Protein AF-A0A7S1B2Y9-F1 (afdb_monomer)

Nearest PDB structures (foldseek):
  5vja-assembly1_B  TM=9.641E-01  e=1.634E-13  Homo sapiens
  5vja-assembly1_A  TM=9.638E-01  e=2.720E-13  Homo sapiens
  2yaa-assembly1_A  TM=9.612E-01  e=2.571E-13  Mus musculus
  4b4l-assembly1_A  TM=8.490E-01  e=3.821E-13  Homo sapiens
  4uv0-assembly1_A  TM=8.479E-01  e=3.821E-13  Homo sapiens

Secondary structure (DSSP, 8-state):
-HHHHHHHHTTEE-S---GGGEEE-TTS-EEE--GGG-EE--TT--B----S-GGG--HHHHTT--B-THHHHHHHHHHHHHHHHSS-TT--S-HHHHHHHHHHT-----HHHHTTS-HHHHHHHHHHS-SSTTTSPPHHHHHTSHHHHGGGTS-----TT--HHHHHHHHHHHHHHHHTT--GGGS--

Foldseek 3Di:
DVVLLVCVVQQKAQQADDPVQWDQDPVRDTDGHDSVVIDGDDPPDWDQDQDYDLLLFALCSLVSHTHGNLSVLLSVLQRLCCLQQVDGQQDDPDSVSSSVCRLVLDGDRPCVRPVPPDPQNVVLSCLSSDNPSVSRDDPVVSCVGPVNVVPVVDDPPDPPPDDSVVVVCVSVVCVVQVVVVHDPVVVPD

Sequence (189 aa):
IQAIDYCHQRGIVHRDLKPENILIDKFGSAKIADFGLAKRIERSDSLNTYCGTLLYMAPEMICGYAYNKSIDVWSAGLIIFIMLGGYHPFQSESDTISKKMIRKGSLYFHPPYWKNKSTEAIDLIQNMVCVCPLQRMTANEALKSSWLHIDQKNNFQQSSSWNPLRCFTEKMASQILNKNGYNLKSIEQ

pLDDT: mean 84.2, std 20.87, range [34.12, 98.69]

Mean predicted aligned error: 8.99 Å

Organism: NCBI:txid216773

InterPro domains:
  IPR000719 Protein kinase domain [PF00069] (2-148)
  IPR000719 Protein kinase domain [PS50011] (1-148)
  IPR000719 Protein kinase domain [SM00220] (1-148)
  IPR008271 Serine/threonine-protein kinase, active site [PS00108] (12-24)
  IPR011009 Protein kinase-like domain superfamily [SSF56112] (2-161)

Radius of gyration: 16.95 Å; Cα contacts (8 Å, |Δi|>4): 239; chains: 1; bounding box: 47×38×35 Å

Structure (mmCIF, N/CA/C/O backbone):
data_AF-A0A7S1B2Y9-F1
#
_entry.id   AF-A0A7S1B2Y9-F1
#
loop_
_atom_site.group_PDB
_atom_site.id
_atom_site.type_symbol
_atom_site.label_atom_id
_atom_site.label_alt_id
_atom_site.label_comp_id
_atom_site.label_asym_id
_atom_site.label_entity_id
_atom_site.label_seq_id
_atom_site.pdbx_PDB_ins_code
_atom_site.Cartn_x
_atom_site.Cartn_y
_atom_site.Cartn_z
_atom_site.occupancy
_atom_site.B_iso_or_equiv
_atom_site.auth_seq_id
_atom_site.auth_comp_id
_atom_site.auth_asym_id
_atom_site.auth_atom_id
_atom_site.pdbx_PDB_model_num
ATOM 1 N N . ILE A 1 1 ? -6.014 -7.645 2.419 1.00 94.75 1 ILE A N 1
ATOM 2 C CA . ILE A 1 1 ? -4.766 -8.408 2.692 1.00 94.75 1 ILE A CA 1
ATOM 3 C C . ILE A 1 1 ? -4.877 -9.883 2.302 1.00 94.75 1 ILE A C 1
ATOM 5 O O . ILE A 1 1 ? -4.017 -10.339 1.565 1.00 94.75 1 ILE A O 1
ATOM 9 N N . GLN A 1 2 ? -5.930 -10.615 2.695 1.00 95.19 2 GLN A N 1
ATOM 10 C CA . GLN A 1 2 ? -6.100 -12.041 2.335 1.00 95.19 2 GLN A CA 1
ATOM 11 C C . GLN A 1 2 ? -5.967 -12.315 0.826 1.00 95.19 2 GLN A C 1
ATOM 13 O O . GLN A 1 2 ? -5.238 -13.214 0.421 1.00 95.19 2 GLN A O 1
ATOM 18 N N . ALA A 1 3 ? -6.601 -11.493 -0.017 1.00 96.50 3 ALA A N 1
ATOM 19 C CA . ALA A 1 3 ? -6.482 -11.607 -1.473 1.00 96.50 3 ALA A CA 1
ATOM 20 C C . ALA A 1 3 ? -5.047 -11.374 -1.995 1.00 96.50 3 ALA A C 1
ATOM 22 O O . ALA A 1 3 ? -4.639 -12.015 -2.961 1.00 96.50 3 ALA A O 1
ATOM 23 N N . ILE A 1 4 ? -4.268 -10.503 -1.341 1.00 97.88 4 ILE A N 1
ATOM 24 C CA . ILE A 1 4 ? -2.859 -10.252 -1.684 1.00 97.88 4 ILE A CA 1
ATOM 25 C C . ILE A 1 4 ? -2.027 -11.492 -1.354 1.00 97.88 4 ILE A C 1
ATOM 27 O O . ILE A 1 4 ? -1.321 -11.992 -2.224 1.00 97.88 4 ILE A O 1
ATOM 31 N N . ASP A 1 5 ? -2.171 -12.039 -0.142 1.00 97.75 5 ASP A N 1
ATOM 32 C CA . ASP A 1 5 ? -1.485 -13.272 0.271 1.00 97.75 5 ASP A CA 1
ATOM 33 C C . ASP A 1 5 ? -1.808 -14.436 -0.684 1.00 97.75 5 ASP A C 1
ATOM 35 O O . ASP A 1 5 ? -0.913 -15.117 -1.183 1.00 97.75 5 ASP A O 1
ATOM 39 N N . TYR A 1 6 ? -3.083 -14.589 -1.055 1.00 97.44 6 TYR A N 1
ATOM 40 C CA . TYR A 1 6 ? -3.526 -15.590 -2.027 1.00 97.44 6 TYR A CA 1
ATOM 41 C C . TYR A 1 6 ? -2.833 -15.457 -3.397 1.00 97.44 6 TYR A C 1
ATOM 43 O O . TYR A 1 6 ? -2.417 -16.468 -3.980 1.00 97.44 6 TYR A O 1
ATOM 51 N N . CYS A 1 7 ? -2.698 -14.228 -3.911 1.00 97.25 7 CYS A N 1
ATOM 52 C CA . CYS A 1 7 ? -1.977 -13.941 -5.155 1.00 97.25 7 CYS A CA 1
ATOM 53 C C . CYS A 1 7 ? -0.482 -14.242 -5.003 1.00 97.25 7 CYS A C 1
ATOM 55 O O . CYS A 1 7 ? 0.114 -14.930 -5.839 1.00 97.25 7 CYS A O 1
ATOM 57 N N . HIS A 1 8 ? 0.116 -13.793 -3.900 1.00 96.69 8 HIS A N 1
ATOM 58 C CA . HIS A 1 8 ? 1.542 -13.937 -3.631 1.00 96.69 8 HIS A CA 1
ATOM 59 C C . HIS A 1 8 ? 1.959 -15.402 -3.522 1.00 96.69 8 HIS A C 1
ATOM 61 O O . HIS A 1 8 ? 2.983 -15.785 -4.096 1.00 96.69 8 HIS A O 1
ATOM 67 N N . GLN A 1 9 ? 1.146 -16.251 -2.892 1.00 95.94 9 GLN A N 1
ATOM 68 C CA . GLN A 1 9 ? 1.369 -17.701 -2.827 1.00 95.94 9 GLN A CA 1
ATOM 69 C C . GLN A 1 9 ? 1.386 -18.371 -4.213 1.00 95.94 9 GLN A C 1
ATOM 71 O O . GLN A 1 9 ? 2.051 -19.387 -4.399 1.00 95.94 9 GLN A O 1
ATOM 76 N N . ARG A 1 10 ? 0.726 -17.775 -5.216 1.00 95.62 10 ARG A N 1
ATOM 77 C CA . ARG A 1 10 ? 0.699 -18.243 -6.619 1.00 95.62 10 ARG A CA 1
ATOM 78 C C . ARG A 1 10 ? 1.755 -17.592 -7.512 1.00 95.62 10 ARG A C 1
ATOM 80 O O . ARG A 1 10 ? 1.800 -17.853 -8.715 1.00 95.62 10 ARG A O 1
ATOM 87 N N . GLY A 1 11 ? 2.610 -16.757 -6.925 1.00 95.31 11 GLY A N 1
ATOM 88 C CA . GLY A 1 11 ? 3.629 -16.015 -7.658 1.00 95.31 11 GLY A CA 1
ATOM 89 C C . GLY A 1 11 ? 3.089 -14.795 -8.394 1.00 95.31 11 GLY A C 1
ATOM 90 O O . GLY A 1 11 ? 3.814 -14.241 -9.202 1.00 95.31 11 GLY A O 1
ATOM 91 N N . ILE A 1 12 ? 1.851 -14.367 -8.149 1.00 96.88 12 ILE A N 1
ATOM 92 C CA . ILE A 1 12 ? 1.252 -13.217 -8.831 1.00 96.88 12 ILE A CA 1
ATOM 93 C C . ILE A 1 12 ? 1.567 -11.950 -8.035 1.00 96.88 12 ILE A C 1
ATOM 95 O O . ILE A 1 12 ? 1.262 -11.885 -6.845 1.00 96.88 12 ILE A O 1
ATOM 99 N N . VAL A 1 13 ? 2.153 -10.955 -8.700 1.00 97.38 13 VAL A N 1
ATOM 100 C CA . VAL A 1 13 ? 2.357 -9.592 -8.187 1.00 97.38 13 VAL A CA 1
ATOM 101 C C . VAL A 1 13 ? 1.403 -8.663 -8.919 1.00 97.38 13 VAL A C 1
ATOM 103 O O . VAL A 1 13 ? 1.385 -8.674 -10.149 1.00 97.38 13 VAL A O 1
ATOM 106 N N . HIS A 1 14 ? 0.618 -7.877 -8.186 1.00 98.06 14 HIS A N 1
ATOM 107 C CA . HIS A 1 14 ? -0.414 -7.012 -8.756 1.00 98.06 14 HIS A CA 1
ATOM 108 C C . HIS A 1 14 ? 0.175 -5.756 -9.413 1.00 98.06 14 HIS A C 1
ATOM 110 O O . HIS A 1 14 ? -0.204 -5.409 -10.528 1.00 98.06 14 HIS A O 1
ATOM 116 N N . ARG A 1 15 ? 1.142 -5.103 -8.753 1.00 97.38 15 ARG A N 1
ATOM 117 C CA . ARG A 1 15 ? 1.910 -3.932 -9.236 1.00 97.38 15 ARG A CA 1
ATOM 118 C C . ARG A 1 15 ? 1.153 -2.611 -9.397 1.00 97.38 15 ARG A C 1
ATOM 120 O O . ARG A 1 15 ? 1.800 -1.584 -9.562 1.00 97.38 15 ARG A O 1
ATOM 127 N N . ASP A 1 16 ? -0.174 -2.607 -9.310 1.00 97.38 16 ASP A N 1
ATOM 128 C CA .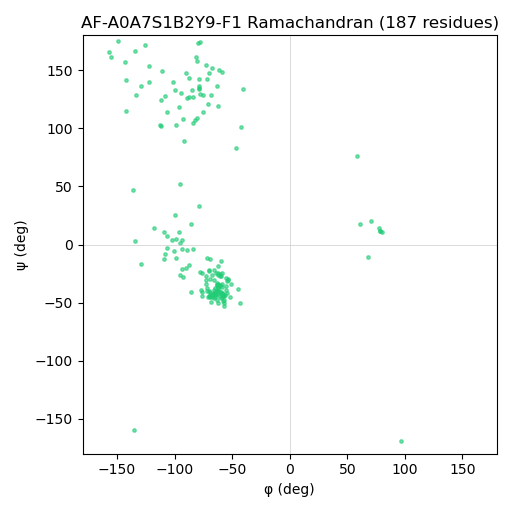 ASP A 1 16 ? -0.975 -1.369 -9.303 1.00 97.38 16 ASP A CA 1
ATOM 129 C C . ASP A 1 16 ? -2.082 -1.389 -8.240 1.00 97.38 16 ASP A C 1
ATOM 131 O O . ASP A 1 16 ? -3.252 -1.130 -8.516 1.00 97.38 16 ASP A O 1
ATOM 135 N N . LEU A 1 17 ? -1.741 -1.791 -7.010 1.00 98.06 17 LEU A N 1
ATOM 136 C CA . LEU A 1 17 ? -2.692 -1.695 -5.903 1.00 98.06 17 LEU A CA 1
ATOM 137 C C . LEU A 1 17 ? -2.889 -0.230 -5.515 1.00 98.06 17 LEU A C 1
ATOM 139 O O . LEU A 1 17 ? -1.953 0.458 -5.116 1.00 98.06 17 LEU A O 1
ATOM 143 N N . LYS A 1 18 ? -4.139 0.210 -5.602 1.00 95.50 18 LYS A N 1
ATOM 144 C CA . LYS A 1 18 ? -4.615 1.548 -5.253 1.00 95.50 18 LYS A CA 1
ATOM 145 C C . LYS A 1 18 ? -6.102 1.470 -4.899 1.00 95.50 18 LYS A C 1
ATOM 147 O O . LYS A 1 18 ? -6.737 0.479 -5.269 1.00 95.50 18 LYS A O 1
ATOM 152 N N . PRO A 1 19 ? -6.672 2.458 -4.192 1.00 93.81 19 PRO A N 1
ATOM 153 C CA . PRO A 1 19 ? -8.069 2.420 -3.772 1.00 93.81 19 PRO A CA 1
ATOM 154 C C . PRO A 1 19 ? -9.053 2.209 -4.932 1.00 93.81 19 PRO A C 1
ATOM 156 O O . PRO A 1 19 ? -10.016 1.466 -4.777 1.00 93.81 19 PRO A O 1
ATOM 159 N N . GLU A 1 20 ? -8.770 2.767 -6.111 1.00 92.75 20 GLU A N 1
ATOM 160 C CA . GLU A 1 20 ? -9.583 2.608 -7.323 1.00 92.75 20 GLU A CA 1
ATOM 161 C C . GLU A 1 20 ? -9.672 1.145 -7.801 1.00 92.75 20 GLU A C 1
ATOM 163 O O . GLU A 1 20 ? -10.664 0.755 -8.411 1.00 92.75 20 GLU A O 1
ATOM 168 N N . ASN A 1 21 ? -8.670 0.324 -7.468 1.00 96.25 21 ASN A N 1
ATOM 169 C CA . ASN A 1 21 ? -8.593 -1.097 -7.818 1.00 96.25 21 ASN A CA 1
ATOM 170 C C . ASN A 1 21 ? -9.092 -2.014 -6.681 1.00 96.25 21 ASN A C 1
ATOM 172 O O . ASN A 1 21 ? -8.911 -3.233 -6.737 1.00 96.25 21 ASN A O 1
ATOM 176 N N . ILE A 1 22 ? -9.725 -1.453 -5.642 1.00 94.06 22 ILE A N 1
ATOM 177 C CA . ILE A 1 22 ? -10.37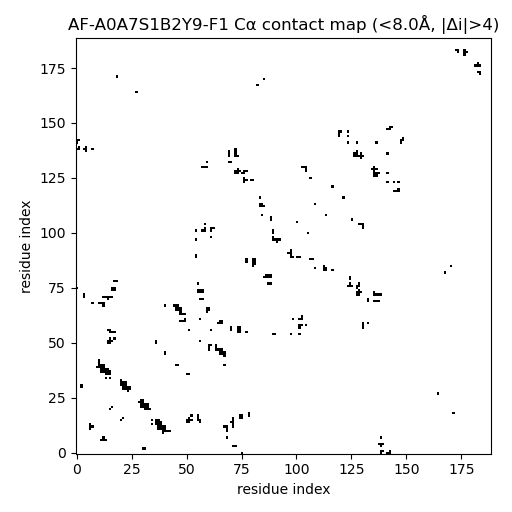1 -2.201 -4.557 1.00 94.06 22 ILE A CA 1
ATOM 178 C C . ILE A 1 22 ? -11.884 -1.992 -4.640 1.00 94.06 22 ILE A C 1
ATOM 180 O O . ILE A 1 22 ? -12.421 -0.969 -4.221 1.00 94.06 22 ILE A O 1
ATOM 184 N N . LEU A 1 23 ? -12.584 -2.995 -5.162 1.00 92.25 23 LEU A N 1
ATOM 185 C CA . LEU A 1 23 ? -14.037 -2.978 -5.295 1.00 92.25 23 LEU A CA 1
ATOM 186 C C . LEU A 1 23 ? -14.695 -3.505 -4.024 1.00 92.25 23 LEU A C 1
ATOM 188 O O . LEU A 1 23 ? -14.207 -4.460 -3.421 1.00 92.25 23 LEU A O 1
ATOM 192 N N . ILE A 1 24 ? -15.830 -2.924 -3.650 1.00 89.44 24 ILE A N 1
ATOM 193 C CA . ILE A 1 24 ? -16.647 -3.385 -2.527 1.00 89.44 24 ILE A CA 1
ATOM 194 C C . ILE A 1 24 ? -17.954 -3.936 -3.090 1.00 89.44 24 ILE A C 1
ATOM 196 O O . ILE A 1 24 ? -18.649 -3.245 -3.833 1.00 89.44 24 ILE A O 1
ATOM 200 N N . ASP A 1 25 ? -18.280 -5.186 -2.769 1.00 86.12 25 ASP A N 1
ATOM 201 C CA . ASP A 1 25 ? -19.569 -5.754 -3.162 1.00 86.12 25 ASP A CA 1
ATOM 202 C C . ASP A 1 25 ? -20.710 -5.314 -2.230 1.00 86.12 25 ASP A C 1
ATOM 204 O O . ASP A 1 25 ? -20.506 -4.679 -1.195 1.00 86.12 25 ASP A O 1
ATOM 208 N N . LYS A 1 26 ? -21.946 -5.680 -2.590 1.00 88.50 26 LYS A N 1
ATOM 209 C CA . LYS A 1 26 ? -23.151 -5.335 -1.817 1.00 88.50 26 LYS A CA 1
ATOM 210 C C . LYS A 1 26 ? -23.159 -5.871 -0.378 1.00 88.50 26 LYS A C 1
ATOM 212 O O . LYS A 1 26 ? -23.997 -5.453 0.413 1.00 88.50 26 LYS A O 1
ATOM 217 N N . PHE A 1 27 ? -22.266 -6.802 -0.049 1.00 86.19 27 PHE A N 1
ATOM 218 C CA . PHE A 1 27 ? -22.121 -7.377 1.285 1.00 86.19 27 PHE A CA 1
ATOM 219 C C . PHE A 1 27 ? -20.979 -6.727 2.077 1.00 86.19 27 PHE A C 1
ATOM 221 O O . PHE A 1 27 ? -20.677 -7.166 3.183 1.00 86.19 27 PHE A O 1
ATOM 228 N N . GLY A 1 28 ? -20.331 -5.695 1.528 1.00 83.38 28 GLY A N 1
ATOM 229 C CA . GLY A 1 28 ? -19.188 -5.038 2.154 1.00 83.38 28 GLY A CA 1
ATOM 230 C C . GLY A 1 28 ? -17.875 -5.805 1.995 1.00 83.38 28 GLY A C 1
ATOM 231 O O . GLY A 1 28 ? -16.896 -5.463 2.654 1.00 83.38 28 GLY A O 1
ATOM 232 N N . SER A 1 29 ? -17.815 -6.830 1.137 1.00 85.94 29 SER A N 1
ATOM 233 C CA . SER A 1 29 ? -16.576 -7.581 0.926 1.00 85.94 29 SER A CA 1
ATOM 234 C C . SER A 1 29 ? -15.684 -6.882 -0.092 1.00 85.94 29 SER A C 1
ATOM 236 O O . SER A 1 29 ? -16.101 -6.606 -1.219 1.00 85.94 29 SER A O 1
ATOM 238 N N . ALA A 1 30 ? -14.430 -6.640 0.294 1.00 90.00 30 ALA A N 1
ATOM 239 C CA . ALA A 1 30 ? -13.425 -6.055 -0.583 1.00 90.00 30 ALA A CA 1
ATOM 240 C C . ALA A 1 30 ? -12.838 -7.092 -1.556 1.00 90.00 30 ALA A C 1
ATOM 242 O O . ALA A 1 30 ? -12.456 -8.197 -1.160 1.00 90.00 30 ALA A O 1
ATOM 243 N N . LYS A 1 31 ? -12.712 -6.714 -2.828 1.00 92.81 31 LYS A N 1
ATOM 244 C CA . LYS A 1 31 ? -12.139 -7.516 -3.914 1.00 92.81 31 LYS A CA 1
ATOM 245 C C . LYS A 1 31 ? -11.085 -6.695 -4.649 1.00 92.81 31 LYS A C 1
ATOM 247 O O . LYS A 1 31 ? -11.301 -5.523 -4.938 1.00 92.81 31 LYS A O 1
ATOM 252 N N . ILE A 1 32 ? -9.954 -7.320 -4.956 1.00 95.88 32 ILE A N 1
ATOM 253 C CA . ILE A 1 32 ? -8.926 -6.712 -5.809 1.00 95.88 32 ILE A CA 1
ATOM 254 C C . ILE A 1 32 ? -9.382 -6.842 -7.263 1.00 95.88 32 ILE A C 1
ATOM 256 O O . ILE A 1 32 ? -9.822 -7.918 -7.672 1.00 95.88 32 ILE A O 1
ATOM 260 N N . ALA A 1 33 ? -9.274 -5.758 -8.020 1.00 95.00 33 ALA A N 1
ATOM 261 C CA . ALA A 1 33 ? -9.588 -5.682 -9.439 1.00 95.00 33 ALA A CA 1
ATOM 262 C C . ALA A 1 33 ? -8.393 -5.142 -10.236 1.00 95.00 33 ALA A C 1
ATOM 264 O O . ALA A 1 33 ? -7.419 -4.686 -9.655 1.00 95.00 33 ALA A O 1
ATOM 265 N N . ASP A 1 34 ? -8.511 -5.186 -11.565 1.00 94.62 34 ASP A N 1
ATOM 266 C CA . ASP A 1 34 ? -7.525 -4.681 -12.530 1.00 94.62 34 ASP A CA 1
ATOM 267 C C . ASP A 1 34 ? -6.122 -5.309 -12.432 1.00 94.62 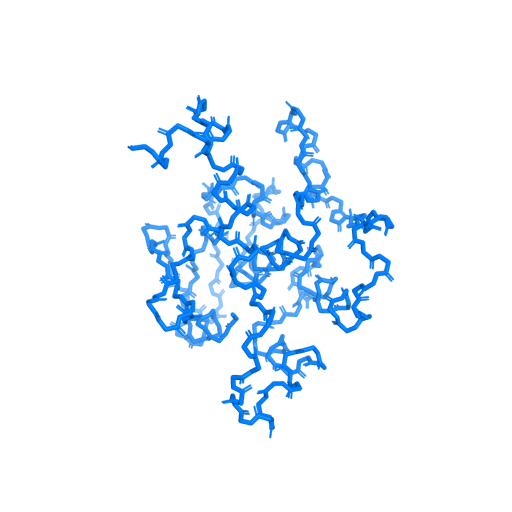34 ASP A C 1
ATOM 269 O O . ASP A 1 34 ? -5.134 -4.715 -12.004 1.00 94.62 34 ASP A O 1
ATOM 273 N N . PHE A 1 35 ? -6.025 -6.536 -12.942 1.00 96.69 35 PHE A N 1
ATOM 274 C CA . PHE A 1 35 ? -4.765 -7.261 -13.094 1.00 96.69 35 PHE A CA 1
ATOM 275 C C . PHE A 1 35 ? -4.038 -6.916 -14.408 1.00 96.69 35 PHE A C 1
ATOM 277 O O . PHE A 1 35 ? -3.154 -7.668 -14.820 1.00 96.69 35 PHE A O 1
ATOM 284 N N . GLY A 1 36 ? -4.372 -5.805 -15.083 1.00 96.00 36 GLY A N 1
ATOM 285 C CA . GLY A 1 36 ? -3.767 -5.432 -16.370 1.00 96.00 36 GLY A CA 1
ATOM 286 C C . GLY A 1 36 ? -2.251 -5.224 -16.295 1.00 96.00 36 GLY A C 1
ATOM 287 O O . GLY A 1 36 ? -1.530 -5.466 -17.262 1.00 96.00 36 GLY A O 1
ATOM 288 N N . LEU A 1 37 ? -1.752 -4.846 -15.114 1.00 93.94 37 LEU A N 1
ATOM 289 C CA . LEU A 1 37 ? -0.325 -4.736 -14.820 1.00 93.94 37 LEU A CA 1
ATOM 290 C C . LEU A 1 37 ? 0.215 -5.914 -14.008 1.00 93.94 37 LEU A C 1
ATOM 292 O O . LEU A 1 37 ? 1.397 -5.910 -13.679 1.00 93.94 37 LEU A O 1
ATOM 296 N N . ALA A 1 38 ? -0.569 -6.943 -13.700 1.00 96.00 38 ALA A N 1
ATOM 297 C CA . ALA A 1 38 ? -0.077 -8.052 -12.898 1.00 96.00 38 ALA A CA 1
ATOM 298 C C . ALA A 1 38 ? 0.982 -8.877 -13.646 1.00 96.00 38 ALA A C 1
ATOM 300 O O . ALA A 1 38 ? 0.998 -8.963 -14.875 1.00 96.00 38 ALA A O 1
ATOM 301 N N . LYS A 1 39 ? 1.896 -9.502 -12.902 1.00 95.12 39 LYS A N 1
ATOM 302 C CA . LYS A 1 39 ? 2.892 -10.417 -13.470 1.00 95.12 39 LYS A CA 1
ATOM 303 C C . LYS A 1 39 ? 3.134 -11.601 -12.551 1.00 95.12 39 LYS A C 1
ATOM 305 O O . LYS A 1 39 ? 3.174 -11.455 -11.331 1.00 95.12 39 LYS A O 1
ATOM 310 N N . ARG A 1 40 ? 3.306 -12.777 -13.154 1.00 94.31 40 ARG A N 1
ATOM 311 C CA . ARG A 1 40 ? 3.736 -13.979 -12.445 1.00 94.31 40 ARG A CA 1
ATOM 312 C C . ARG A 1 40 ? 5.262 -14.000 -12.355 1.00 94.31 40 ARG A C 1
ATOM 314 O O . ARG A 1 40 ? 5.928 -13.744 -13.354 1.00 94.31 40 ARG A O 1
ATOM 321 N N . ILE A 1 41 ? 5.783 -14.284 -11.169 1.00 90.44 41 ILE A N 1
ATOM 322 C CA . ILE A 1 41 ? 7.209 -14.441 -10.880 1.00 90.44 41 ILE A CA 1
ATOM 323 C C . ILE A 1 41 ? 7.457 -15.827 -10.282 1.00 90.44 41 ILE A C 1
ATOM 325 O O . ILE A 1 41 ? 6.659 -16.303 -9.461 1.00 90.44 41 ILE A O 1
ATOM 329 N N . GLU A 1 42 ? 8.549 -16.476 -10.677 1.00 84.88 42 GLU A N 1
ATOM 330 C CA . GLU A 1 42 ? 9.030 -17.686 -10.011 1.00 84.88 42 GLU A CA 1
ATOM 331 C C . GLU A 1 42 ? 9.760 -17.342 -8.698 1.00 84.88 42 GLU A C 1
ATOM 333 O O . GLU A 1 42 ? 9.913 -16.174 -8.337 1.00 84.88 42 GLU A O 1
ATOM 338 N N . ARG A 1 43 ? 10.155 -18.352 -7.907 1.00 67.50 43 ARG A N 1
ATOM 339 C CA . ARG A 1 43 ? 10.664 -18.143 -6.531 1.00 67.50 43 ARG A CA 1
ATOM 340 C C . ARG A 1 43 ? 11.919 -17.261 -6.455 1.00 67.50 43 ARG A C 1
ATOM 342 O O . ARG A 1 43 ? 12.118 -16.627 -5.424 1.00 67.50 43 ARG A O 1
ATOM 349 N N . SER A 1 44 ? 12.728 -17.220 -7.510 1.00 69.62 44 SER A N 1
ATOM 350 C CA . SER A 1 44 ? 13.967 -16.436 -7.613 1.00 69.62 44 SER A CA 1
ATOM 351 C C . SER A 1 44 ? 13.849 -15.206 -8.512 1.00 69.62 44 SER A C 1
ATOM 353 O O . SER A 1 44 ? 14.812 -14.451 -8.639 1.00 69.62 44 SER A O 1
ATOM 355 N N . ASP A 1 45 ? 12.698 -15.003 -9.151 1.00 76.38 45 ASP A N 1
ATOM 356 C CA . ASP A 1 45 ? 12.557 -13.955 -10.150 1.00 76.38 45 ASP A CA 1
ATOM 357 C C . ASP A 1 45 ? 12.374 -12.591 -9.499 1.00 76.38 45 ASP A C 1
ATOM 359 O O . ASP A 1 45 ? 11.666 -12.415 -8.502 1.00 76.38 45 ASP A O 1
ATOM 363 N N . SER A 1 46 ? 12.983 -11.598 -10.136 1.00 81.12 46 SER A N 1
ATOM 364 C CA . SER A 1 46 ? 12.790 -10.196 -9.810 1.00 81.12 46 SER A CA 1
ATOM 365 C C . SER A 1 46 ? 12.288 -9.436 -11.032 1.00 81.12 46 SER A C 1
ATOM 367 O O . SER A 1 46 ? 12.470 -9.838 -12.182 1.00 81.12 46 SER A O 1
ATOM 369 N N . LEU A 1 47 ? 11.583 -8.345 -10.772 1.00 88.25 47 LEU A N 1
ATOM 370 C CA . LEU A 1 47 ? 10.992 -7.478 -11.779 1.00 88.25 47 LEU A CA 1
ATOM 371 C C . LEU A 1 47 ? 11.724 -6.141 -11.789 1.00 88.25 47 LEU A C 1
ATOM 373 O O . LEU A 1 47 ? 12.196 -5.692 -10.754 1.00 88.25 47 LEU A O 1
ATOM 377 N N . ASN A 1 48 ? 11.793 -5.489 -12.945 1.00 89.31 48 ASN A N 1
ATOM 378 C CA . ASN A 1 48 ? 12.494 -4.210 -13.112 1.00 89.31 48 ASN A CA 1
ATOM 379 C C . ASN A 1 48 ? 11.681 -3.170 -13.905 1.00 89.31 48 ASN A C 1
ATOM 381 O O . ASN A 1 48 ? 12.160 -2.074 -14.176 1.00 89.31 48 ASN A O 1
ATOM 385 N N . THR A 1 49 ? 10.443 -3.494 -14.292 1.00 88.62 49 THR A N 1
ATOM 386 C CA . THR A 1 49 ? 9.599 -2.593 -15.086 1.00 88.62 49 THR A CA 1
ATOM 387 C C . THR A 1 49 ? 9.036 -1.469 -14.220 1.00 88.62 49 THR A C 1
ATOM 389 O O . THR A 1 49 ? 8.405 -1.740 -13.198 1.00 88.62 49 THR A O 1
ATOM 392 N N . TYR A 1 50 ? 9.187 -0.219 -14.653 1.00 91.50 50 TYR A N 1
ATOM 393 C CA . TYR A 1 50 ? 8.534 0.929 -14.025 1.00 91.50 50 TYR A CA 1
ATOM 394 C C . TYR A 1 50 ? 7.076 1.030 -14.500 1.00 91.50 50 TYR A C 1
ATOM 396 O O . TYR A 1 50 ? 6.822 1.327 -15.665 1.00 91.50 50 TYR A O 1
ATOM 404 N N . CYS A 1 51 ? 6.114 0.727 -13.629 1.00 92.56 51 CYS A N 1
ATOM 405 C CA . CYS A 1 51 ? 4.682 0.735 -13.945 1.00 92.56 51 CYS A CA 1
ATOM 406 C C . CYS A 1 51 ? 3.844 0.903 -12.673 1.00 92.56 51 CYS A C 1
ATOM 408 O O . CYS A 1 51 ? 4.366 0.722 -11.574 1.00 92.56 51 CYS A O 1
ATOM 410 N N . GLY A 1 52 ? 2.561 1.228 -12.843 1.00 92.94 52 GLY A N 1
ATOM 411 C CA . GLY A 1 52 ? 1.616 1.483 -11.757 1.00 92.94 52 GLY A CA 1
ATOM 412 C C . GLY A 1 52 ? 1.463 2.971 -11.436 1.00 92.94 52 GLY A C 1
ATOM 413 O O . GLY A 1 52 ? 1.940 3.844 -12.164 1.00 92.94 52 GLY A O 1
ATOM 414 N N . THR A 1 53 ? 0.798 3.263 -10.325 1.00 94.75 53 THR A N 1
ATOM 415 C CA . THR A 1 53 ? 0.474 4.632 -9.906 1.00 94.75 53 THR A CA 1
ATOM 416 C C . THR A 1 53 ? 1.500 5.166 -8.899 1.00 94.75 53 THR A C 1
ATOM 418 O O . THR A 1 53 ? 1.625 4.623 -7.803 1.00 94.75 53 THR A O 1
ATOM 421 N N . LEU A 1 54 ? 2.211 6.253 -9.247 1.00 96.50 54 LEU A N 1
ATOM 422 C CA . LEU A 1 54 ? 3.399 6.773 -8.537 1.00 96.50 54 LEU A CA 1
ATOM 423 C C . LEU A 1 54 ? 3.283 6.780 -7.006 1.00 96.50 54 LEU A C 1
ATOM 425 O O . LEU A 1 54 ? 4.183 6.307 -6.318 1.00 96.50 54 LEU A O 1
ATOM 429 N N . LEU A 1 55 ? 2.189 7.330 -6.477 1.00 97.44 55 LEU A N 1
ATOM 430 C CA . LEU A 1 55 ? 2.001 7.527 -5.040 1.00 97.44 55 LEU A CA 1
ATOM 431 C C . LEU A 1 55 ? 1.904 6.212 -4.247 1.00 97.44 55 LEU A C 1
ATOM 433 O O . LEU A 1 55 ? 2.228 6.201 -3.063 1.00 97.44 55 LEU A O 1
ATOM 437 N N . TYR A 1 56 ? 1.554 5.107 -4.9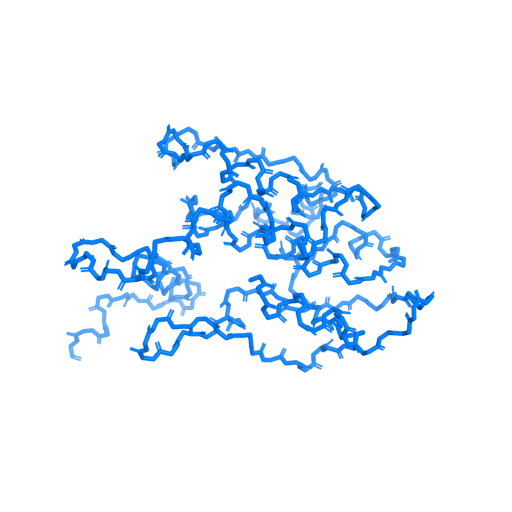09 1.00 98.31 56 TYR A N 1
ATOM 438 C CA . TYR A 1 56 ? 1.435 3.779 -4.307 1.00 98.31 56 TYR A CA 1
ATOM 439 C C . TYR A 1 56 ? 2.652 2.883 -4.567 1.00 98.31 56 TYR A C 1
ATOM 441 O O . TYR A 1 56 ? 2.716 1.778 -4.028 1.00 98.31 56 TYR A O 1
ATOM 449 N N . MET A 1 57 ? 3.615 3.331 -5.378 1.00 98.19 57 MET A N 1
ATOM 450 C CA . MET A 1 57 ? 4.816 2.558 -5.691 1.00 98.19 57 MET A CA 1
ATOM 451 C C . MET A 1 57 ? 5.764 2.477 -4.494 1.00 98.19 57 MET A C 1
ATOM 453 O O . MET A 1 57 ? 5.976 3.455 -3.772 1.00 98.19 57 MET A O 1
ATOM 457 N N . ALA A 1 58 ? 6.392 1.314 -4.332 1.00 98.06 58 ALA A N 1
ATOM 458 C CA . ALA A 1 58 ? 7.416 1.101 -3.320 1.00 98.06 58 ALA A CA 1
ATOM 459 C C . ALA A 1 58 ? 8.742 1.811 -3.679 1.00 98.06 58 ALA A C 1
ATOM 461 O O . ALA A 1 58 ? 9.021 2.029 -4.866 1.00 98.06 58 ALA A O 1
ATOM 462 N N . PRO A 1 59 ? 9.595 2.158 -2.694 1.00 97.88 59 PRO A N 1
ATOM 463 C CA . PRO A 1 59 ? 10.838 2.899 -2.923 1.00 97.88 59 PRO A CA 1
ATOM 464 C C . PRO A 1 59 ? 11.770 2.242 -3.942 1.00 97.88 59 PRO A C 1
ATOM 466 O O . PRO A 1 59 ? 12.349 2.930 -4.781 1.00 97.88 59 PRO A O 1
ATOM 469 N N . GLU A 1 60 ? 11.873 0.915 -3.918 1.00 97.62 60 GLU A N 1
ATOM 470 C CA . GLU A 1 60 ? 12.685 0.134 -4.847 1.00 97.62 60 GLU A CA 1
ATOM 471 C C . GLU A 1 60 ? 12.254 0.319 -6.311 1.00 97.62 60 GLU A C 1
ATOM 473 O O . GLU A 1 60 ? 13.114 0.423 -7.182 1.00 97.62 60 GLU A O 1
ATOM 478 N N . MET A 1 61 ? 10.955 0.490 -6.586 1.00 96.31 61 MET A N 1
ATOM 479 C CA . MET A 1 61 ? 10.459 0.793 -7.934 1.00 96.31 61 MET A CA 1
ATOM 480 C C . MET A 1 61 ? 10.859 2.210 -8.364 1.00 96.31 61 MET A C 1
ATOM 482 O O . MET A 1 61 ? 11.284 2.424 -9.497 1.00 96.31 61 MET A O 1
ATOM 486 N N . ILE A 1 62 ? 10.774 3.181 -7.447 1.00 95.56 62 ILE A N 1
ATOM 487 C CA . ILE A 1 62 ? 11.157 4.586 -7.689 1.00 95.56 62 ILE A CA 1
ATOM 488 C C . ILE A 1 62 ? 12.668 4.754 -7.895 1.00 95.56 62 ILE A C 1
ATOM 490 O O . ILE A 1 62 ? 13.115 5.714 -8.533 1.00 95.56 62 ILE A O 1
ATOM 494 N N . CYS A 1 63 ? 13.462 3.849 -7.333 1.00 94.19 63 CYS A N 1
ATOM 495 C CA . CYS A 1 63 ? 14.909 3.805 -7.506 1.00 94.19 63 CYS A CA 1
ATOM 496 C C . CYS A 1 63 ? 15.351 2.961 -8.711 1.00 94.19 63 CYS A C 1
ATOM 498 O O . CYS A 1 63 ? 16.540 2.938 -9.012 1.00 94.19 63 CYS A O 1
ATOM 500 N N . GLY A 1 64 ? 14.422 2.296 -9.409 1.00 93.06 64 GLY A N 1
ATOM 501 C CA . GLY A 1 64 ? 14.742 1.422 -10.541 1.00 93.06 64 GLY A CA 1
ATOM 502 C C . GLY A 1 64 ? 15.450 0.127 -10.135 1.00 93.06 64 GLY A C 1
ATOM 503 O O . GLY A 1 64 ? 16.115 -0.493 -10.961 1.00 93.06 64 GLY A O 1
ATOM 504 N N . TYR A 1 65 ? 15.336 -0.276 -8.869 1.00 93.56 65 TYR A N 1
ATOM 505 C CA . TYR A 1 65 ? 15.883 -1.536 -8.389 1.00 93.56 65 TYR A CA 1
ATOM 506 C C . TYR A 1 65 ? 14.970 -2.701 -8.743 1.00 93.56 65 TYR A C 1
ATOM 508 O O . TYR A 1 65 ? 13.766 -2.547 -8.955 1.00 93.56 65 TYR A O 1
ATOM 516 N N . ALA A 1 66 ? 15.565 -3.889 -8.771 1.00 92.81 66 ALA A N 1
ATOM 517 C CA . ALA A 1 66 ? 14.816 -5.117 -8.909 1.00 92.81 66 ALA A CA 1
ATOM 518 C C . ALA A 1 66 ? 13.886 -5.306 -7.696 1.00 92.81 66 ALA A C 1
ATOM 520 O O . ALA A 1 66 ? 14.285 -5.080 -6.553 1.00 92.81 66 ALA A O 1
ATOM 521 N N . TYR A 1 67 ? 12.646 -5.713 -7.945 1.00 94.12 67 TYR A N 1
ATOM 522 C CA . TYR A 1 67 ? 11.606 -5.826 -6.925 1.00 94.12 67 TYR A CA 1
ATOM 523 C C . TYR A 1 67 ? 10.839 -7.148 -7.027 1.00 94.12 67 TYR A C 1
ATOM 525 O O . TYR A 1 67 ? 10.941 -7.881 -8.013 1.00 94.12 67 TYR A O 1
ATOM 533 N N . ASN A 1 68 ? 10.072 -7.467 -5.984 1.00 93.62 68 ASN A N 1
ATOM 534 C CA . ASN A 1 68 ? 9.301 -8.705 -5.874 1.00 93.62 68 ASN A CA 1
ATOM 535 C C . ASN A 1 68 ? 7.880 -8.420 -5.349 1.00 93.62 68 ASN A C 1
ATOM 537 O O . ASN A 1 68 ? 7.393 -7.297 -5.432 1.00 93.62 68 ASN A O 1
ATOM 541 N N . LYS A 1 69 ? 7.205 -9.439 -4.811 1.00 96.12 69 LYS A N 1
ATOM 542 C CA . LYS A 1 69 ? 5.825 -9.365 -4.300 1.00 96.12 69 LYS A CA 1
ATOM 543 C C . LYS A 1 69 ? 5.633 -8.327 -3.183 1.00 96.12 69 LYS A C 1
ATOM 545 O O . LYS A 1 69 ? 4.526 -7.831 -2.998 1.00 96.12 69 LYS A O 1
ATOM 550 N N . SER A 1 70 ? 6.692 -7.973 -2.452 1.00 96.88 70 SER A N 1
ATOM 551 C CA . SER A 1 70 ? 6.635 -7.052 -1.309 1.00 96.88 70 SER A CA 1
ATOM 552 C C . SER A 1 70 ? 6.169 -5.640 -1.678 1.00 96.88 70 SER A C 1
ATOM 554 O O . SER A 1 70 ? 5.722 -4.905 -0.795 1.00 96.88 70 SER A O 1
ATOM 556 N N . ILE A 1 71 ? 6.227 -5.246 -2.957 1.00 98.06 71 ILE A N 1
ATOM 557 C CA . ILE A 1 71 ? 5.717 -3.942 -3.411 1.00 98.06 71 ILE A CA 1
ATOM 558 C C . ILE A 1 71 ? 4.208 -3.812 -3.194 1.00 98.06 71 ILE A C 1
ATOM 560 O O . ILE A 1 71 ? 3.737 -2.748 -2.812 1.00 98.06 71 ILE A O 1
ATOM 564 N N . ASP A 1 72 ? 3.458 -4.908 -3.336 1.00 98.56 72 ASP A N 1
ATOM 565 C CA . ASP A 1 72 ? 2.011 -4.901 -3.120 1.00 98.56 72 ASP A CA 1
ATOM 566 C C . ASP A 1 72 ? 1.684 -4.702 -1.631 1.00 98.56 72 ASP A C 1
ATOM 568 O O . ASP A 1 72 ? 0.655 -4.121 -1.288 1.00 98.56 72 ASP A O 1
ATOM 572 N N . VAL A 1 73 ? 2.565 -5.160 -0.730 1.00 98.69 73 VAL A N 1
ATOM 573 C CA . VAL A 1 73 ? 2.397 -4.950 0.716 1.00 98.69 73 VAL A CA 1
ATOM 574 C C . VAL A 1 73 ? 2.620 -3.485 1.076 1.00 98.69 73 VAL A C 1
ATOM 576 O O . VAL A 1 73 ? 1.840 -2.930 1.846 1.00 98.69 73 VAL A O 1
ATOM 579 N N . TRP A 1 74 ? 3.613 -2.834 0.464 1.00 98.69 74 TRP A N 1
ATOM 580 C CA . TRP A 1 74 ? 3.809 -1.391 0.603 1.00 98.69 74 TRP A CA 1
ATOM 581 C C . TRP A 1 74 ? 2.562 -0.619 0.164 1.00 98.69 74 TRP A C 1
ATOM 583 O O . TRP A 1 74 ? 2.013 0.165 0.940 1.00 98.69 74 TRP A O 1
ATOM 593 N N . SER A 1 75 ? 2.062 -0.889 -1.046 1.00 98.62 75 SER A N 1
ATOM 594 C CA . SER A 1 75 ? 0.861 -0.234 -1.573 1.00 98.62 75 SER A CA 1
ATOM 595 C C . SER A 1 75 ? -0.357 -0.468 -0.675 1.00 98.62 75 SER A C 1
ATOM 597 O O . SER A 1 75 ? -1.104 0.463 -0.382 1.00 98.62 75 SER A O 1
ATOM 599 N N . ALA A 1 76 ? -0.540 -1.691 -0.169 1.00 98.50 76 ALA A N 1
ATOM 600 C CA . ALA A 1 76 ? -1.621 -2.007 0.760 1.00 98.50 76 ALA A CA 1
ATOM 601 C C . ALA A 1 76 ? -1.493 -1.269 2.103 1.00 98.50 76 ALA A C 1
ATOM 603 O O . ALA A 1 76 ? -2.504 -0.815 2.637 1.00 98.50 76 ALA A O 1
ATOM 604 N N . GLY A 1 77 ? -0.275 -1.101 2.626 1.00 98.56 77 GLY A N 1
ATOM 605 C CA . GLY A 1 77 ? -0.018 -0.302 3.826 1.00 98.56 77 GLY A CA 1
ATOM 606 C C . GLY A 1 77 ? -0.419 1.163 3.637 1.00 98.56 77 GLY A C 1
ATOM 607 O O . GLY A 1 77 ? -1.051 1.749 4.515 1.00 98.56 77 GLY A O 1
ATOM 608 N N . LEU A 1 78 ? -0.149 1.732 2.455 1.00 98.56 78 LEU A N 1
ATOM 609 C CA . LEU A 1 78 ? -0.603 3.079 2.095 1.00 98.56 78 LEU A CA 1
ATOM 610 C C . LEU A 1 78 ? -2.126 3.178 1.991 1.00 98.56 78 LEU A C 1
ATOM 612 O O . LEU A 1 78 ? -2.703 4.137 2.496 1.00 98.56 78 LEU A O 1
ATOM 616 N N . ILE A 1 79 ? -2.791 2.181 1.402 1.00 98.00 79 ILE A N 1
ATOM 617 C CA . ILE A 1 79 ? -4.260 2.140 1.337 1.00 98.00 79 ILE A CA 1
ATOM 618 C C . ILE A 1 79 ? -4.858 2.129 2.751 1.00 98.00 79 ILE A C 1
ATOM 620 O O . ILE A 1 79 ? -5.753 2.923 3.033 1.00 98.00 79 ILE A O 1
ATOM 624 N N . ILE A 1 80 ? -4.334 1.300 3.663 1.00 97.38 80 ILE A N 1
ATOM 625 C CA . ILE A 1 80 ? -4.792 1.261 5.065 1.00 97.38 80 ILE A CA 1
ATOM 626 C C . ILE A 1 80 ? -4.535 2.607 5.758 1.00 97.38 80 ILE A C 1
ATOM 628 O O . ILE A 1 80 ? -5.413 3.121 6.453 1.00 97.38 80 ILE A O 1
ATOM 632 N N . PHE A 1 81 ? -3.368 3.220 5.537 1.00 98.19 81 PHE A N 1
ATOM 633 C CA . PHE A 1 81 ? -3.067 4.547 6.070 1.00 98.19 81 PHE A CA 1
ATOM 634 C C . PHE A 1 81 ? -4.105 5.583 5.624 1.00 98.19 81 PHE A C 1
ATOM 636 O O . PHE A 1 81 ? -4.641 6.320 6.452 1.00 98.19 81 PHE A O 1
ATOM 643 N N . ILE A 1 82 ? -4.431 5.617 4.332 1.00 96.62 82 ILE A N 1
ATOM 644 C CA . ILE A 1 82 ? -5.410 6.552 3.764 1.00 96.62 82 ILE A CA 1
ATOM 645 C C . ILE A 1 82 ? -6.808 6.271 4.318 1.00 96.62 82 ILE A C 1
ATOM 647 O O . ILE A 1 82 ? -7.519 7.207 4.674 1.00 96.62 82 ILE A O 1
ATOM 651 N N . MET A 1 83 ? -7.192 5.000 4.454 1.00 93.31 83 MET A N 1
ATOM 652 C CA . MET A 1 83 ? -8.475 4.604 5.044 1.00 93.31 83 MET A CA 1
ATOM 653 C C . MET A 1 83 ? -8.649 5.141 6.470 1.00 93.31 83 MET A C 1
ATOM 655 O O . MET A 1 83 ? -9.728 5.617 6.827 1.00 93.31 83 MET A O 1
ATOM 659 N N . LEU A 1 84 ? -7.598 5.082 7.292 1.00 94.19 84 LEU A N 1
ATOM 660 C CA . LEU A 1 84 ? -7.666 5.488 8.697 1.00 94.19 84 LEU A CA 1
ATOM 661 C C . LEU A 1 84 ? -7.434 6.988 8.906 1.00 94.19 84 LEU A C 1
ATOM 663 O O . LEU A 1 84 ? -8.124 7.596 9.729 1.00 94.19 84 LEU A O 1
ATOM 667 N N . GLY A 1 85 ? -6.476 7.568 8.182 1.00 93.50 85 GLY A N 1
ATOM 668 C CA . GLY A 1 85 ? -6.042 8.958 8.327 1.00 93.50 85 GLY A CA 1
ATOM 669 C C . GLY A 1 85 ? -6.765 9.943 7.407 1.00 93.50 85 GLY A C 1
ATOM 670 O O . GLY A 1 85 ? -6.917 11.106 7.764 1.00 93.50 85 GLY A O 1
ATOM 671 N N . GLY A 1 86 ? -7.248 9.496 6.245 1.00 93.31 86 GLY A N 1
ATOM 672 C CA . GLY A 1 86 ? -7.946 10.330 5.260 1.00 93.31 86 GLY A CA 1
ATOM 673 C C . GLY A 1 86 ? -7.040 11.173 4.355 1.00 93.31 86 GLY A C 1
ATOM 674 O O . GLY A 1 86 ? -7.544 12.037 3.643 1.00 93.31 86 GLY A O 1
ATOM 675 N N . TYR A 1 87 ? -5.725 10.948 4.362 1.00 94.69 87 TYR A N 1
ATOM 676 C CA . TYR A 1 87 ? -4.758 11.653 3.515 1.00 94.69 87 TYR A CA 1
ATOM 677 C C . TYR A 1 87 ? -3.651 10.710 3.045 1.00 94.69 87 TYR A C 1
ATOM 679 O O . TYR A 1 87 ? -3.378 9.689 3.677 1.00 94.69 87 TYR A O 1
ATOM 687 N N . HIS A 1 88 ? -2.996 11.064 1.941 1.00 96.94 88 HIS A N 1
ATOM 688 C CA . HIS A 1 88 ? -1.863 10.309 1.422 1.00 96.94 88 HIS A CA 1
ATOM 689 C C . HIS A 1 88 ? -0.551 10.790 2.078 1.00 96.94 88 HIS A C 1
ATOM 691 O O . HIS A 1 88 ? -0.256 11.985 2.016 1.00 96.94 88 HIS A O 1
ATOM 697 N N . PRO A 1 89 ? 0.280 9.907 2.669 1.00 97.31 89 PRO A N 1
ATOM 698 C CA . PRO A 1 89 ? 1.439 10.327 3.469 1.00 97.31 89 PRO A CA 1
ATOM 699 C C . PRO A 1 89 ? 2.576 10.940 2.639 1.00 97.31 89 PRO A C 1
ATOM 701 O O . PRO A 1 89 ? 3.397 11.682 3.168 1.00 97.31 89 PRO A O 1
ATOM 704 N N . PHE A 1 90 ? 2.632 10.628 1.341 1.00 97.69 90 PHE A N 1
ATOM 705 C CA . PHE A 1 90 ? 3.693 11.076 0.427 1.00 97.69 90 PHE A CA 1
ATOM 706 C C . PHE A 1 90 ? 3.193 11.959 -0.722 1.00 97.69 90 PHE A C 1
ATOM 708 O O . PHE A 1 90 ? 3.897 12.149 -1.715 1.00 97.69 90 PHE A O 1
ATOM 715 N N . GLN A 1 91 ? 1.960 12.462 -0.635 1.00 95.88 91 GLN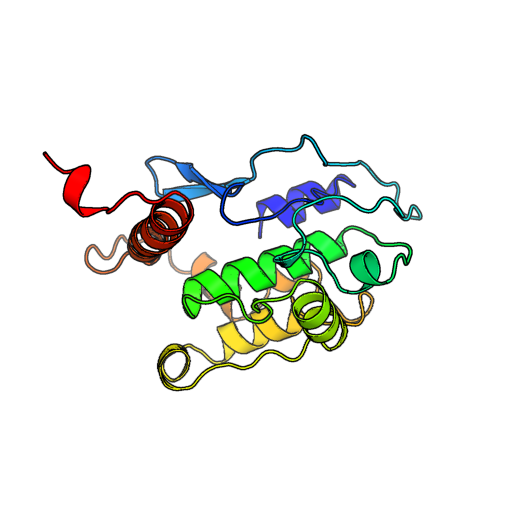 A N 1
ATOM 716 C CA . GLN A 1 91 ? 1.432 13.360 -1.658 1.00 95.88 91 GLN A CA 1
ATOM 717 C C . GLN A 1 91 ? 1.987 14.767 -1.454 1.00 95.88 91 GLN A C 1
ATOM 719 O O . GLN A 1 91 ? 2.058 15.271 -0.337 1.00 95.88 91 GLN A O 1
ATOM 724 N N . SER A 1 92 ? 2.377 15.390 -2.557 1.00 95.12 92 SER A N 1
ATOM 725 C CA . SER A 1 92 ? 2.858 16.764 -2.604 1.00 95.12 92 SER A CA 1
ATOM 726 C C . SER A 1 92 ? 2.493 17.376 -3.956 1.00 95.12 92 SER A C 1
ATOM 728 O O . SER A 1 92 ? 1.989 16.679 -4.836 1.00 95.12 92 SER A O 1
ATOM 730 N N . GLU A 1 93 ? 2.766 18.664 -4.133 1.00 92.81 93 GLU A N 1
ATOM 731 C CA . GLU A 1 93 ? 2.497 19.386 -5.385 1.00 92.81 93 GLU A CA 1
ATOM 732 C C . GLU A 1 93 ? 3.441 18.991 -6.532 1.00 92.81 93 GLU A C 1
ATOM 734 O O . GLU A 1 93 ? 3.211 19.354 -7.682 1.00 92.81 93 GLU A O 1
ATOM 739 N N . SER A 1 94 ? 4.512 18.247 -6.242 1.00 96.31 94 SER A N 1
ATOM 740 C CA . SER A 1 94 ? 5.504 17.848 -7.234 1.00 96.31 94 SER A CA 1
ATOM 741 C C . SER A 1 94 ? 5.845 16.373 -7.113 1.00 96.31 94 SER A C 1
ATOM 743 O O . SER A 1 94 ? 6.307 15.916 -6.067 1.00 96.31 94 SER A O 1
ATOM 745 N N . ASP A 1 95 ? 5.773 15.652 -8.230 1.00 96.12 95 ASP A N 1
ATOM 746 C CA . ASP A 1 95 ? 6.252 14.271 -8.330 1.00 96.12 95 ASP A CA 1
ATOM 747 C C . ASP A 1 95 ? 7.687 14.108 -7.819 1.00 96.12 95 ASP A C 1
ATOM 749 O O . ASP A 1 95 ? 8.027 13.086 -7.227 1.00 96.12 95 ASP A O 1
ATOM 753 N N . THR A 1 96 ? 8.545 15.114 -8.002 1.00 97.38 96 THR A N 1
ATOM 754 C CA . THR A 1 96 ? 9.926 15.091 -7.502 1.00 97.38 96 THR A CA 1
ATOM 755 C C . THR A 1 96 ? 9.974 15.078 -5.976 1.00 97.38 96 THR A C 1
ATOM 757 O O . THR A 1 96 ? 10.772 14.344 -5.389 1.00 97.38 96 THR A O 1
ATOM 760 N N . ILE A 1 97 ? 9.124 15.870 -5.321 1.00 97.56 97 ILE A N 1
ATOM 761 C CA . ILE A 1 97 ? 9.030 15.917 -3.858 1.00 97.56 97 ILE A CA 1
ATOM 762 C C . ILE A 1 97 ? 8.397 14.620 -3.350 1.00 97.56 97 ILE A C 1
ATOM 764 O O . ILE A 1 97 ? 8.966 13.977 -2.468 1.00 97.56 97 ILE A O 1
ATOM 768 N N . SER A 1 98 ? 7.313 14.158 -3.974 1.00 97.69 98 SER A N 1
ATOM 769 C CA . SER A 1 98 ? 6.676 12.882 -3.640 1.00 97.69 98 SER A CA 1
ATOM 770 C C . SER A 1 98 ? 7.643 11.703 -3.769 1.00 97.69 98 SER A C 1
ATOM 772 O O . SER A 1 98 ? 7.761 10.909 -2.840 1.00 97.69 98 SER A O 1
ATOM 774 N N . LYS A 1 99 ? 8.440 11.628 -4.842 1.00 98.06 99 LYS A N 1
ATOM 775 C CA . LYS A 1 99 ? 9.495 10.609 -5.000 1.00 98.06 99 LYS A CA 1
ATOM 776 C C . LYS A 1 99 ? 10.536 10.677 -3.879 1.00 98.06 99 LYS A C 1
ATOM 778 O O . LYS A 1 99 ? 10.954 9.632 -3.385 1.00 98.06 99 LYS A O 1
ATOM 783 N N . LYS A 1 100 ? 10.949 11.876 -3.446 1.00 98.00 100 LYS A N 1
ATOM 784 C CA . LYS A 1 100 ? 11.862 12.043 -2.296 1.00 98.00 100 LYS A CA 1
ATOM 785 C C . LYS A 1 100 ? 11.228 11.546 -0.992 1.00 98.00 100 LYS A C 1
ATOM 787 O O . LYS A 1 100 ? 11.897 10.858 -0.225 1.00 98.00 100 LYS A O 1
ATOM 792 N N . MET A 1 101 ? 9.953 11.855 -0.756 1.00 98.19 101 MET A N 1
ATOM 793 C CA . MET A 1 101 ? 9.217 11.397 0.428 1.00 98.19 101 MET A CA 1
ATOM 794 C C . MET A 1 101 ? 9.058 9.874 0.444 1.00 98.19 101 MET A C 1
ATOM 796 O O . MET A 1 101 ? 9.363 9.254 1.459 1.00 98.19 101 MET A O 1
ATOM 800 N N . ILE A 1 102 ? 8.681 9.270 -0.690 1.00 98.31 102 ILE A N 1
ATOM 801 C CA . ILE A 1 102 ? 8.569 7.812 -0.852 1.00 98.31 102 ILE A CA 1
ATOM 802 C C . ILE A 1 102 ? 9.913 7.144 -0.550 1.00 98.31 102 ILE A C 1
ATOM 804 O O . ILE A 1 102 ? 9.967 6.231 0.265 1.00 98.31 102 ILE A O 1
ATOM 808 N N . ARG A 1 103 ? 11.017 7.641 -1.129 1.00 97.81 103 ARG A N 1
ATOM 809 C CA . ARG A 1 103 ? 12.371 7.113 -0.872 1.00 97.81 103 ARG A CA 1
ATOM 810 C C . ARG A 1 103 ? 12.769 7.173 0.602 1.00 97.81 103 ARG A C 1
ATOM 812 O O . ARG A 1 103 ? 13.451 6.272 1.075 1.00 97.81 103 ARG A O 1
ATOM 819 N N . LYS A 1 104 ? 12.355 8.223 1.320 1.00 97.44 104 LYS A N 1
ATOM 820 C CA . LYS A 1 104 ? 12.583 8.344 2.767 1.00 97.44 104 LYS A CA 1
ATOM 821 C C . LYS A 1 104 ? 11.691 7.387 3.568 1.00 97.44 104 LYS A C 1
ATOM 823 O O . LYS A 1 104 ? 12.104 6.938 4.629 1.00 97.44 104 LYS A O 1
ATOM 828 N N . GLY A 1 105 ? 10.466 7.132 3.100 1.00 96.19 105 GLY A N 1
ATOM 829 C CA . GLY A 1 105 ? 9.483 6.245 3.734 1.00 96.19 105 GLY A CA 1
ATOM 830 C C . GLY A 1 105 ? 9.054 6.656 5.143 1.00 96.19 105 GLY A C 1
ATOM 831 O O . GLY A 1 105 ? 8.522 5.846 5.892 1.00 96.19 105 GLY A O 1
ATOM 832 N N . SER A 1 106 ? 9.294 7.910 5.531 1.00 94.81 106 SER A N 1
ATOM 833 C CA . SER A 1 106 ? 8.958 8.407 6.863 1.00 94.81 106 SER A CA 1
ATOM 834 C C . SER A 1 106 ? 7.482 8.795 6.909 1.00 94.81 106 SER A C 1
ATOM 836 O O . SER A 1 106 ? 7.079 9.799 6.323 1.00 94.81 106 SER A O 1
ATOM 838 N N . LEU A 1 107 ? 6.680 7.979 7.593 1.00 97.31 107 LEU A N 1
ATOM 839 C CA . LEU A 1 107 ? 5.264 8.246 7.819 1.00 97.31 107 LEU A CA 1
ATOM 840 C C . LEU A 1 107 ? 5.075 9.285 8.925 1.00 97.31 107 LEU A C 1
ATOM 842 O O . LEU A 1 107 ? 5.592 9.130 10.031 1.00 97.31 107 LEU A O 1
ATOM 846 N N . TYR A 1 108 ? 4.281 10.315 8.638 1.00 96.75 108 TYR A N 1
ATOM 847 C CA . TYR A 1 108 ? 3.833 11.278 9.637 1.00 96.75 108 TYR A CA 1
ATOM 848 C C . TYR A 1 108 ? 2.359 11.046 9.975 1.00 96.75 108 TYR A C 1
ATOM 850 O O . TYR A 1 108 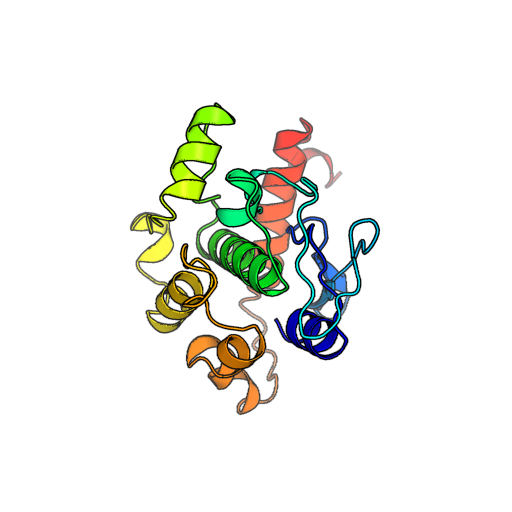? 1.478 11.244 9.134 1.00 96.75 108 TYR A O 1
ATOM 858 N N . PHE A 1 109 ? 2.096 10.635 11.214 1.00 96.62 109 PHE A N 1
ATOM 859 C CA . PHE A 1 109 ? 0.761 10.381 11.756 1.00 96.62 109 PHE A CA 1
ATOM 860 C C . PHE A 1 109 ? 0.231 11.659 12.416 1.00 96.62 109 PHE A C 1
ATOM 862 O O . PHE A 1 109 ? 0.460 11.914 13.596 1.00 96.62 109 PHE A O 1
ATOM 869 N N . HIS A 1 110 ? -0.441 12.504 11.635 1.00 95.62 110 HIS A N 1
ATOM 870 C CA . HIS A 1 110 ? -0.878 13.827 12.072 1.00 95.62 110 HIS A CA 1
ATOM 871 C C . HIS A 1 110 ? -1.874 13.707 13.255 1.00 95.62 110 HIS A C 1
ATOM 873 O O . HIS A 1 110 ? -2.950 13.120 13.075 1.00 95.62 110 HIS A O 1
ATOM 879 N N . PRO A 1 111 ? -1.577 14.259 14.454 1.00 95.19 111 PRO A N 1
ATOM 880 C CA . PRO A 1 111 ? -2.309 13.932 15.685 1.00 95.19 111 PRO A CA 1
ATOM 881 C C . PRO A 1 111 ? -3.835 14.124 15.621 1.00 95.19 111 PRO A C 1
ATOM 883 O O . PRO A 1 111 ? -4.549 13.222 16.056 1.00 95.19 111 PRO A O 1
ATOM 886 N N . PRO A 1 112 ? -4.378 15.204 15.020 1.00 94.12 112 PRO A N 1
ATOM 887 C CA . PRO A 1 112 ? -5.810 15.339 14.748 1.00 94.12 112 PRO A CA 1
ATOM 888 C C . PRO A 1 112 ? -6.521 14.112 14.158 1.00 94.12 112 PRO A C 1
ATOM 890 O O . PRO A 1 112 ? -7.650 13.837 14.558 1.00 94.12 112 PRO A O 1
ATOM 893 N N . TYR A 1 113 ? -5.882 13.366 13.251 1.00 92.56 113 TYR A N 1
ATOM 894 C CA . TYR A 1 113 ? -6.491 12.206 12.586 1.00 92.56 113 TYR A CA 1
ATOM 895 C C . TYR A 1 113 ? -6.151 10.875 13.272 1.00 92.56 113 TYR A C 1
ATOM 897 O O . TYR A 1 113 ? -6.927 9.920 13.193 1.00 92.56 113 TYR A O 1
ATOM 905 N N . TRP A 1 114 ? -5.011 10.819 13.967 1.00 94.88 114 TRP A N 1
ATOM 906 C CA . TRP A 1 114 ? -4.425 9.571 14.463 1.00 94.88 114 TRP A CA 1
ATOM 907 C C . TRP A 1 114 ? -4.485 9.382 15.980 1.00 94.88 114 TRP A C 1
ATOM 909 O O . TRP A 1 114 ? -4.314 8.259 16.440 1.00 94.88 114 TRP A O 1
ATOM 919 N N . LYS A 1 115 ? -4.809 10.423 16.762 1.00 94.00 115 LYS A N 1
ATOM 920 C CA . LYS A 1 115 ? -4.828 10.366 18.239 1.00 94.00 115 LYS A CA 1
ATOM 921 C C . LYS A 1 115 ? -5.708 9.262 18.843 1.00 94.00 115 LYS A C 1
ATOM 923 O O . LYS A 1 115 ? -5.428 8.806 19.939 1.00 94.00 115 LYS A O 1
ATOM 928 N N . ASN A 1 116 ? -6.769 8.860 18.140 1.00 92.44 116 ASN A N 1
ATOM 929 C CA . ASN A 1 116 ? -7.747 7.871 18.609 1.00 92.44 116 ASN A CA 1
ATOM 930 C C . ASN A 1 116 ? -7.642 6.535 17.849 1.00 92.44 116 ASN A C 1
ATOM 932 O O . ASN A 1 116 ? -8.567 5.727 17.902 1.00 92.44 116 ASN A O 1
ATOM 936 N N . LYS A 1 117 ? -6.589 6.331 17.051 1.00 93.50 117 LYS A N 1
ATOM 937 C CA . LYS A 1 117 ? -6.355 5.068 16.339 1.00 93.50 117 LYS A CA 1
ATOM 938 C C . LYS A 1 117 ? -5.510 4.152 17.214 1.00 93.50 117 LYS A C 1
ATOM 940 O O . LYS A 1 117 ? -4.694 4.628 17.996 1.00 93.50 117 LYS A O 1
ATOM 945 N N . SER A 1 118 ? -5.737 2.849 17.096 1.00 95.31 118 SER A N 1
ATOM 946 C CA . SER A 1 118 ? -5.049 1.866 17.926 1.00 95.31 118 SER A CA 1
ATOM 947 C C . SER A 1 118 ? -3.567 1.769 17.553 1.00 95.31 118 SER A C 1
ATOM 949 O O . SER A 1 118 ? -3.195 1.937 16.385 1.00 95.31 118 SER A O 1
ATOM 951 N N . THR A 1 119 ? -2.717 1.493 18.540 1.00 95.56 119 THR A N 1
ATOM 952 C CA . THR A 1 119 ? -1.274 1.299 18.341 1.00 95.56 119 THR A CA 1
ATOM 953 C C . THR A 1 119 ? -0.998 0.128 17.408 1.00 95.56 119 THR A C 1
ATOM 955 O O . THR A 1 119 ? -0.149 0.232 16.536 1.00 95.56 119 THR A O 1
ATOM 958 N N . GLU A 1 120 ? -1.807 -0.929 17.473 1.00 96.31 120 GLU A N 1
ATOM 959 C CA . GLU A 1 120 ? -1.691 -2.107 16.610 1.00 96.31 120 GLU A CA 1
ATOM 960 C C . GLU A 1 120 ? -1.904 -1.759 15.128 1.00 96.31 120 GLU A C 1
ATOM 962 O O . GLU A 1 120 ? -1.275 -2.358 14.256 1.00 96.31 120 GLU A O 1
ATOM 967 N N . ALA A 1 121 ? -2.782 -0.792 14.827 1.00 96.06 121 ALA A N 1
ATOM 968 C CA . ALA A 1 121 ? -3.010 -0.335 13.458 1.00 96.06 121 ALA A CA 1
ATOM 969 C C . ALA A 1 121 ? -1.794 0.430 12.927 1.00 96.06 121 ALA A C 1
ATOM 971 O O . ALA A 1 121 ? -1.379 0.238 11.784 1.00 96.06 121 ALA A O 1
ATOM 972 N N . ILE A 1 122 ? -1.233 1.305 13.767 1.00 97.25 122 ILE A N 1
ATOM 973 C CA . ILE A 1 122 ? -0.041 2.094 13.453 1.00 97.25 122 ILE A CA 1
ATOM 974 C C . ILE A 1 122 ? 1.150 1.157 13.232 1.00 97.25 122 ILE A C 1
ATOM 976 O O . ILE A 1 122 ? 1.804 1.258 12.194 1.00 97.25 122 ILE A O 1
ATOM 980 N N . ASP A 1 123 ? 1.362 0.201 14.137 1.00 97.62 123 ASP A N 1
ATOM 981 C CA . ASP A 1 123 ? 2.427 -0.799 14.051 1.00 97.62 123 ASP A CA 1
ATOM 982 C C . ASP A 1 123 ? 2.305 -1.632 12.773 1.00 97.62 123 ASP A C 1
ATOM 984 O O . ASP A 1 123 ? 3.288 -1.824 12.055 1.00 97.62 123 ASP A O 1
ATOM 988 N N . LEU A 1 124 ? 1.097 -2.099 12.434 1.00 98.06 124 LEU A N 1
ATOM 989 C CA . LEU A 1 124 ? 0.866 -2.816 11.181 1.00 98.06 124 LEU A CA 1
ATOM 990 C C . LEU A 1 124 ? 1.274 -1.965 9.971 1.00 98.06 124 LEU A C 1
ATOM 992 O O . LEU A 1 124 ? 2.026 -2.433 9.116 1.00 98.06 124 LEU A O 1
ATOM 996 N N . ILE A 1 125 ? 0.809 -0.714 9.898 1.00 98.44 125 ILE A N 1
ATOM 997 C CA . ILE A 1 125 ? 1.127 0.175 8.776 1.00 98.44 125 ILE A CA 1
ATOM 998 C C . ILE A 1 125 ? 2.635 0.418 8.687 1.00 98.44 125 ILE A C 1
ATOM 1000 O O . ILE A 1 125 ? 3.184 0.353 7.591 1.00 98.44 125 ILE A O 1
ATOM 1004 N N . GLN A 1 126 ? 3.318 0.674 9.803 1.00 98.25 126 GLN A N 1
ATOM 1005 C CA . GLN A 1 126 ? 4.765 0.911 9.810 1.00 98.25 126 GLN A CA 1
ATOM 1006 C C . GLN A 1 126 ? 5.554 -0.310 9.316 1.00 98.25 126 GLN A C 1
ATOM 1008 O O . GLN A 1 126 ? 6.508 -0.154 8.555 1.00 98.25 126 GLN A O 1
ATOM 1013 N N . ASN A 1 127 ? 5.124 -1.524 9.671 1.00 98.31 127 ASN A N 1
ATOM 1014 C CA . ASN A 1 127 ? 5.751 -2.763 9.203 1.00 98.31 127 ASN A CA 1
ATOM 1015 C C . ASN A 1 127 ? 5.455 -3.066 7.720 1.00 98.31 127 ASN A C 1
ATOM 1017 O O . ASN A 1 127 ? 6.290 -3.649 7.021 1.00 98.31 127 ASN A O 1
ATOM 1021 N N . MET A 1 128 ? 4.291 -2.647 7.212 1.00 98.62 128 MET A N 1
ATOM 1022 C CA . MET A 1 128 ? 3.934 -2.763 5.792 1.00 98.62 128 MET A CA 1
ATOM 1023 C C . MET A 1 128 ? 4.619 -1.696 4.922 1.00 98.62 128 MET A C 1
ATOM 1025 O O . MET A 1 128 ? 5.070 -1.995 3.817 1.00 98.62 128 MET A O 1
ATOM 1029 N N . VAL A 1 129 ? 4.737 -0.460 5.414 1.00 98.44 129 VAL A N 1
ATOM 1030 C CA . VAL A 1 129 ? 5.376 0.685 4.738 1.00 98.44 129 VAL A CA 1
ATOM 1031 C C . VAL A 1 129 ? 6.838 0.809 5.191 1.00 98.44 129 VAL A C 1
ATOM 1033 O O . VAL A 1 129 ? 7.315 1.855 5.625 1.00 98.44 129 VAL A O 1
ATOM 1036 N N . CYS A 1 130 ? 7.567 -0.302 5.091 1.00 98.00 130 CYS A N 1
ATOM 1037 C CA . CYS A 1 130 ? 8.993 -0.381 5.397 1.00 98.00 130 CYS A CA 1
ATOM 1038 C C . CYS A 1 130 ? 9.830 -0.200 4.119 1.00 98.00 130 CYS A C 1
ATOM 1040 O O . CYS A 1 130 ? 9.575 -0.850 3.097 1.00 98.00 130 CYS A O 1
ATOM 1042 N N . VAL A 1 131 ? 10.829 0.691 4.160 1.00 97.75 131 VAL A N 1
ATOM 1043 C CA . VAL A 1 131 ? 11.661 1.027 2.987 1.00 97.75 131 VAL A CA 1
ATOM 1044 C C . VAL A 1 131 ? 12.480 -0.170 2.522 1.00 97.75 131 VAL A C 1
ATOM 1046 O O . VAL A 1 131 ? 12.547 -0.424 1.325 1.00 97.75 131 VAL A O 1
ATOM 1049 N N . CYS A 1 132 ? 13.083 -0.913 3.453 1.00 96.88 132 CYS A N 1
ATOM 1050 C CA . CYS A 1 132 ? 13.872 -2.093 3.127 1.00 96.88 132 CYS A CA 1
ATOM 1051 C C . CYS A 1 132 ? 12.937 -3.264 2.772 1.00 96.88 132 CYS A C 1
ATOM 1053 O O . CYS A 1 132 ? 12.253 -3.771 3.663 1.00 96.88 132 CYS A O 1
ATOM 1055 N N . PRO A 1 133 ? 12.920 -3.762 1.519 1.00 96.00 133 PRO A N 1
ATOM 1056 C CA . PRO A 1 133 ? 11.986 -4.815 1.112 1.00 96.00 133 PRO A CA 1
ATOM 1057 C C . PRO A 1 133 ? 12.200 -6.140 1.852 1.00 96.00 133 PRO A C 1
ATOM 1059 O O . PRO A 1 133 ? 11.269 -6.928 1.958 1.00 96.00 133 PRO A O 1
ATOM 1062 N N . LEU A 1 134 ? 13.416 -6.380 2.361 1.00 94.94 134 LEU A N 1
ATOM 1063 C CA . LEU A 1 134 ? 13.775 -7.574 3.136 1.00 94.94 134 LEU A CA 1
ATOM 1064 C C . LEU A 1 134 ? 13.290 -7.516 4.590 1.00 94.94 134 LEU A C 1
ATOM 1066 O O . LEU A 1 134 ? 13.154 -8.554 5.225 1.00 94.94 134 LEU A O 1
ATOM 1070 N N . GLN A 1 135 ? 13.063 -6.312 5.119 1.00 97.12 135 GLN A N 1
ATOM 1071 C CA . GLN A 1 135 ? 12.502 -6.093 6.457 1.00 97.12 135 GLN A CA 1
ATOM 1072 C C . GLN A 1 135 ? 11.002 -5.799 6.403 1.00 97.12 135 GLN A C 1
ATOM 1074 O O . GLN A 1 135 ? 10.341 -5.754 7.437 1.00 97.12 135 GLN A O 1
ATOM 1079 N N . ARG A 1 136 ? 10.463 -5.549 5.206 1.00 98.12 136 ARG A N 1
ATOM 1080 C CA . ARG A 1 136 ? 9.040 -5.323 4.998 1.00 98.12 136 ARG A CA 1
ATOM 1081 C C . ARG A 1 136 ? 8.291 -6.619 5.250 1.00 98.12 136 ARG A C 1
ATOM 1083 O O . ARG A 1 136 ? 8.606 -7.651 4.662 1.00 98.12 136 ARG A O 1
ATOM 1090 N N . MET A 1 137 ? 7.271 -6.528 6.091 1.00 97.69 137 MET A N 1
ATOM 1091 C CA . MET A 1 137 ? 6.412 -7.660 6.403 1.00 97.69 137 MET A CA 1
ATOM 1092 C C . MET A 1 137 ? 5.749 -8.207 5.129 1.00 97.69 137 MET A C 1
ATOM 1094 O O . MET A 1 137 ? 5.437 -7.477 4.187 1.00 97.69 137 MET A O 1
ATOM 1098 N N . THR A 1 138 ? 5.504 -9.506 5.107 1.00 98.38 138 THR A N 1
ATOM 1099 C CA . THR A 1 138 ? 4.752 -10.195 4.059 1.00 98.38 138 THR A CA 1
ATOM 1100 C C . THR A 1 138 ? 3.244 -10.061 4.277 1.00 98.38 138 THR A C 1
ATOM 1102 O O . THR A 1 138 ? 2.766 -9.809 5.383 1.00 98.38 138 THR A O 1
ATOM 1105 N N . ALA A 1 139 ? 2.445 -10.296 3.231 1.00 97.56 139 ALA A N 1
ATOM 1106 C CA . ALA A 1 139 ? 0.987 -10.311 3.370 1.00 97.56 139 ALA A CA 1
ATOM 1107 C C . ALA A 1 139 ? 0.506 -11.364 4.391 1.00 97.56 139 ALA A C 1
ATOM 1109 O O . ALA A 1 139 ? -0.457 -11.122 5.116 1.00 97.56 139 ALA A O 1
ATOM 1110 N N . ASN A 1 140 ? 1.197 -12.505 4.490 1.00 97.06 140 ASN A N 1
ATOM 1111 C CA . ASN A 1 140 ? 0.889 -13.543 5.468 1.00 97.06 140 ASN A CA 1
ATOM 1112 C C . ASN A 1 140 ? 1.165 -13.100 6.914 1.00 97.06 140 ASN A C 1
ATOM 1114 O O . ASN A 1 140 ? 0.352 -13.351 7.800 1.00 97.06 140 ASN A O 1
ATOM 1118 N N . GLU A 1 141 ? 2.290 -12.425 7.156 1.00 97.56 141 GLU A N 1
ATOM 1119 C CA . GLU A 1 141 ? 2.615 -11.864 8.474 1.00 97.56 141 GLU A CA 1
ATOM 1120 C C . GLU A 1 141 ? 1.636 -10.749 8.853 1.00 97.56 141 GLU A C 1
ATOM 1122 O O . GLU A 1 141 ? 1.174 -10.708 9.991 1.00 97.56 141 GLU A O 1
ATOM 1127 N N . ALA A 1 142 ? 1.233 -9.904 7.897 1.00 97.25 142 ALA A N 1
ATOM 1128 C CA . ALA A 1 142 ? 0.222 -8.871 8.119 1.00 97.25 142 ALA A CA 1
ATOM 1129 C C . ALA A 1 142 ? -1.100 -9.461 8.633 1.00 97.25 142 ALA A C 1
ATOM 1131 O O . ALA A 1 142 ? -1.671 -8.943 9.592 1.00 97.25 142 ALA A O 1
ATOM 1132 N N . LEU A 1 143 ? -1.564 -10.581 8.062 1.00 95.19 143 LEU A N 1
ATOM 1133 C CA . LEU A 1 143 ? -2.778 -11.283 8.517 1.00 95.19 143 LEU A CA 1
ATOM 1134 C C . LEU A 1 143 ? -2.690 -11.803 9.955 1.00 95.19 143 LEU A C 1
ATOM 1136 O O . LEU A 1 143 ? -3.721 -12.008 10.590 1.00 95.19 143 LEU A O 1
ATOM 1140 N N . LYS A 1 144 ? -1.475 -12.034 10.451 1.00 94.62 144 LYS A N 1
ATOM 1141 C CA . LYS A 1 144 ? -1.203 -12.508 11.811 1.00 94.62 144 LYS A CA 1
ATOM 1142 C C . LYS A 1 144 ? -0.946 -11.364 12.794 1.00 94.62 144 LYS A C 1
ATOM 1144 O O . LYS A 1 144 ? -0.757 -11.629 13.976 1.00 94.62 144 LYS A O 1
ATOM 1149 N N . SER A 1 145 ? -0.919 -10.114 12.327 1.00 94.44 145 SER A N 1
ATOM 1150 C CA . SER A 1 145 ? -0.737 -8.949 13.196 1.00 94.44 145 SER A CA 1
ATOM 1151 C C . SER A 1 145 ? -1.862 -8.838 14.219 1.00 94.44 145 SER A C 1
ATOM 1153 O O . SER A 1 145 ? -3.006 -9.186 13.928 1.00 94.44 145 SER A O 1
ATOM 1155 N N . SER A 1 146 ? -1.563 -8.271 15.389 1.00 92.75 146 SER A N 1
ATOM 1156 C CA . SER A 1 146 ? -2.564 -8.042 16.435 1.00 92.75 146 SER A CA 1
ATOM 1157 C C . SER A 1 146 ? -3.770 -7.253 15.924 1.00 92.75 146 SER A C 1
ATOM 1159 O O . SER A 1 146 ? -4.883 -7.517 16.353 1.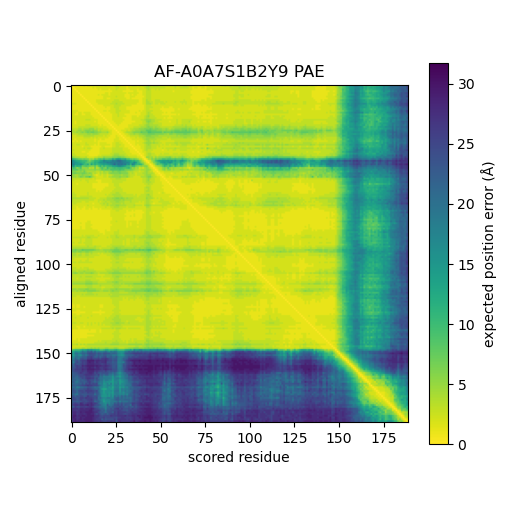00 92.75 146 SER A O 1
ATOM 1161 N N . TRP A 1 147 ? -3.589 -6.349 14.956 1.00 94.06 147 TRP A N 1
ATOM 1162 C CA . TRP A 1 147 ? -4.696 -5.572 14.401 1.00 94.06 147 TRP A CA 1
ATOM 1163 C C . TRP A 1 147 ? -5.667 -6.408 13.555 1.00 94.06 147 TRP A C 1
ATOM 1165 O O . TRP A 1 147 ? -6.875 -6.276 13.711 1.00 94.06 147 TRP A O 1
ATOM 1175 N N . LEU A 1 148 ? 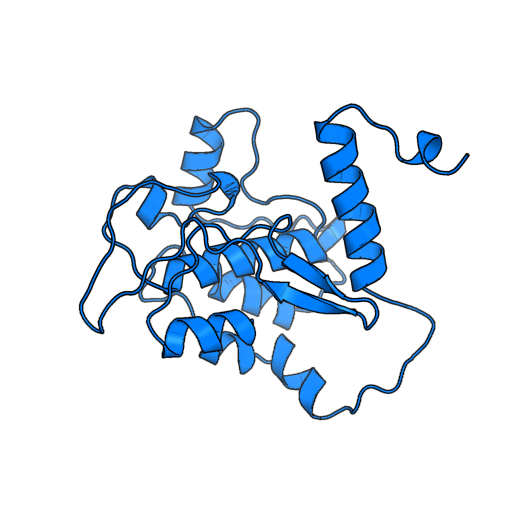-5.162 -7.290 12.682 1.00 88.38 148 LEU A N 1
ATOM 1176 C CA . LEU A 1 148 ? -6.007 -8.112 11.796 1.00 88.38 148 LEU A CA 1
ATOM 1177 C C . LEU A 1 148 ? -6.419 -9.456 12.409 1.00 88.38 148 LEU A C 1
ATOM 1179 O O . LEU A 1 148 ? -7.388 -10.066 11.959 1.00 88.38 148 LEU A O 1
ATOM 1183 N N . HIS A 1 149 ? -5.693 -9.934 13.418 1.00 78.00 149 HIS A N 1
ATOM 1184 C CA . HIS A 1 149 ? -5.956 -11.224 14.050 1.00 78.00 149 HIS A CA 1
ATOM 1185 C C . HIS A 1 149 ? -7.164 -11.187 15.006 1.00 78.00 149 HIS A C 1
ATOM 1187 O O . HIS A 1 149 ? -7.808 -12.216 15.213 1.00 78.00 149 HIS A O 1
ATOM 1193 N N . ILE A 1 150 ? -7.513 -10.013 15.553 1.00 57.50 150 ILE A N 1
ATOM 1194 C CA . ILE A 1 150 ? -8.606 -9.848 16.531 1.00 57.50 150 ILE A CA 1
ATOM 1195 C C . ILE A 1 150 ? -9.993 -10.154 15.924 1.00 57.50 150 ILE A C 1
ATOM 1197 O O . ILE A 1 150 ? -10.849 -10.709 16.614 1.00 57.50 150 ILE A O 1
ATOM 1201 N N . ASP A 1 151 ? -10.196 -9.921 14.624 1.00 52.94 151 ASP A N 1
ATOM 1202 C CA . ASP A 1 151 ? -11.512 -10.046 13.972 1.00 52.94 151 ASP A CA 1
ATOM 1203 C C . ASP A 1 151 ? -11.899 -11.467 13.526 1.00 52.94 151 ASP A C 1
ATOM 1205 O O . ASP A 1 151 ? -13.014 -11.683 13.061 1.00 52.94 151 ASP A O 1
ATOM 1209 N N . GLN A 1 152 ? -11.031 -12.475 13.677 1.00 49.66 152 GLN A N 1
ATOM 1210 C CA . GLN A 1 152 ? -11.399 -13.855 13.309 1.00 49.66 152 GLN A CA 1
ATOM 1211 C C . GLN A 1 152 ? -12.090 -14.634 14.439 1.00 49.66 152 GLN A C 1
ATOM 1213 O O . GLN A 1 152 ? -12.725 -15.652 14.170 1.00 49.66 152 GLN A O 1
ATOM 1218 N N . LYS A 1 153 ? -11.980 -14.182 15.698 1.00 43.94 153 LYS A N 1
ATOM 1219 C CA . LYS A 1 153 ? -12.597 -14.856 16.860 1.00 43.94 153 LYS A CA 1
ATOM 1220 C C . LYS A 1 153 ? -13.981 -14.325 17.229 1.00 43.94 153 LYS A C 1
ATOM 1222 O O . LYS A 1 153 ? -14.750 -15.057 17.845 1.00 43.94 153 LYS A O 1
ATOM 1227 N N . ASN A 1 154 ? -14.321 -13.105 16.823 1.00 38.72 154 ASN A N 1
ATOM 1228 C CA . ASN A 1 154 ? -15.675 -12.585 16.950 1.00 38.72 154 ASN A CA 1
ATOM 1229 C C . ASN A 1 154 ? -16.374 -12.748 15.603 1.00 38.72 154 ASN A C 1
ATOM 1231 O O . ASN A 1 154 ? -16.121 -11.993 14.669 1.00 38.72 154 ASN A O 1
ATOM 1235 N N . ASN A 1 155 ? -17.248 -13.754 15.506 1.00 38.34 155 ASN A N 1
ATOM 1236 C CA . ASN A 1 155 ? -18.251 -13.827 14.445 1.00 38.34 155 ASN A CA 1
ATOM 1237 C C . ASN A 1 155 ? -18.834 -12.430 14.214 1.00 38.34 155 ASN A C 1
ATOM 1239 O O . ASN A 1 155 ? -19.179 -11.763 15.188 1.00 38.34 155 ASN A O 1
ATOM 1243 N N . PHE A 1 156 ? -18.952 -12.028 12.945 1.00 43.53 156 PHE A N 1
ATOM 1244 C CA . PHE A 1 156 ? -19.677 -10.848 12.474 1.00 43.53 156 PHE A CA 1
ATOM 1245 C C . PHE A 1 156 ? -21.071 -10.771 13.130 1.00 43.53 156 PHE A C 1
ATOM 1247 O O . PHE A 1 156 ? -22.077 -11.178 12.554 1.00 43.53 156 PHE A O 1
ATOM 1254 N N . GLN A 1 157 ? -21.156 -10.240 14.346 1.00 38.56 157 GLN A N 1
ATOM 1255 C CA . GLN A 1 157 ? -22.376 -9.652 14.853 1.00 38.56 157 GLN A CA 1
ATOM 1256 C C . GLN A 1 157 ? -22.375 -8.233 14.316 1.00 38.56 157 GLN A C 1
ATOM 1258 O O . GLN A 1 157 ? -21.604 -7.379 14.751 1.00 38.56 157 GLN A O 1
ATOM 1263 N N . GLN A 1 158 ? -23.215 -8.029 13.301 1.00 45.62 158 GLN A N 1
ATOM 1264 C CA . GLN A 1 158 ? -23.664 -6.720 12.855 1.00 45.62 158 GLN A CA 1
ATOM 1265 C C . GLN A 1 158 ? -23.990 -5.857 14.081 1.00 45.62 158 GLN A C 1
ATOM 1267 O O . GLN A 1 158 ? -25.059 -5.999 14.670 1.00 45.62 158 GLN A O 1
ATOM 1272 N N . SER A 1 159 ? -23.091 -4.949 14.458 1.00 36.72 159 SER A N 1
ATOM 1273 C CA . SER A 1 159 ? -23.472 -3.783 15.244 1.00 36.72 159 SER A CA 1
ATOM 1274 C C . SER A 1 159 ? -23.760 -2.660 14.251 1.00 36.72 159 SER A C 1
ATOM 1276 O O . SER A 1 159 ? -22.908 -2.153 13.521 1.00 36.72 159 SER A O 1
ATOM 1278 N N . SER A 1 160 ? -25.042 -2.356 14.131 1.00 44.00 160 SER A N 1
ATOM 1279 C CA . SER A 1 160 ? -25.665 -1.546 13.089 1.00 44.00 160 SER A CA 1
ATOM 1280 C C . SER A 1 160 ? -25.493 -0.033 13.282 1.00 44.00 160 SER A C 1
ATOM 1282 O O . SER A 1 160 ? -26.370 0.731 12.893 1.00 44.00 160 SER A O 1
ATOM 1284 N N . SER A 1 161 ? -24.375 0.444 13.839 1.00 41.25 161 SER A N 1
ATOM 1285 C CA . SER A 1 161 ? -24.201 1.890 14.069 1.00 41.25 161 SER A CA 1
ATOM 1286 C C . SER A 1 161 ? -22.903 2.514 13.559 1.00 41.25 161 SER A C 1
ATOM 1288 O O . SER A 1 161 ? -22.891 3.724 13.360 1.00 41.25 161 SER A O 1
ATOM 1290 N N . TRP A 1 162 ? -21.853 1.750 13.239 1.00 36.94 162 TRP A N 1
ATOM 1291 C CA . TRP A 1 162 ? -20.631 2.303 12.635 1.00 36.94 162 TRP A CA 1
ATOM 1292 C C . TRP A 1 162 ? -20.053 1.355 11.585 1.00 36.94 162 TRP A C 1
ATOM 1294 O O . TRP A 1 162 ? -19.592 0.267 11.909 1.00 36.94 162 TRP A O 1
ATOM 1304 N N . ASN A 1 163 ? -20.052 1.781 10.317 1.00 45.00 163 ASN A N 1
ATOM 1305 C CA . ASN A 1 163 ? -19.439 1.035 9.219 1.00 45.00 163 ASN A CA 1
ATOM 1306 C C . ASN A 1 163 ? -18.206 1.798 8.690 1.00 45.00 163 ASN A C 1
ATOM 1308 O O . ASN A 1 163 ? -18.369 2.758 7.926 1.00 45.00 163 ASN A O 1
ATOM 1312 N N . PRO A 1 164 ? -16.975 1.390 9.058 1.00 43.03 164 PRO A N 1
ATOM 1313 C CA . PRO A 1 164 ? -15.740 1.995 8.557 1.00 43.03 164 PRO A CA 1
ATOM 1314 C C . PRO A 1 164 ? -15.673 2.035 7.023 1.00 43.03 164 PRO A C 1
ATOM 1316 O O . PRO A 1 164 ? -15.116 2.975 6.459 1.00 43.03 164 PRO A O 1
ATOM 1319 N N . LEU A 1 165 ? -16.308 1.067 6.347 1.00 43.16 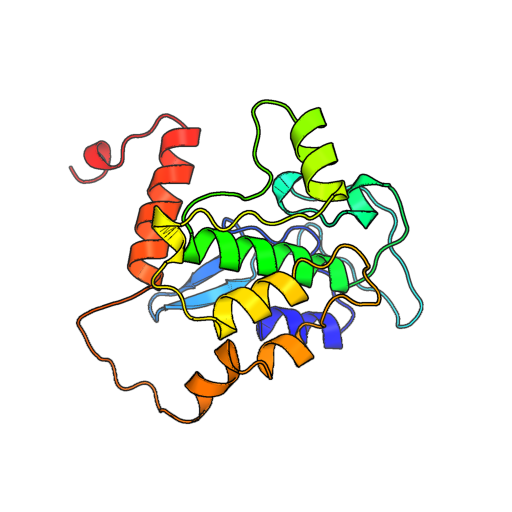165 LEU A N 1
ATOM 1320 C CA . LEU A 1 165 ? -16.359 0.967 4.886 1.00 43.16 165 LEU A CA 1
ATOM 1321 C C . LEU A 1 165 ? -17.278 2.017 4.246 1.00 43.16 165 LEU A C 1
ATOM 1323 O O . LEU A 1 165 ? -17.029 2.428 3.119 1.00 43.16 165 LEU A O 1
ATOM 1327 N N . ARG A 1 166 ? -18.300 2.503 4.963 1.00 42.84 166 ARG A N 1
ATOM 1328 C CA . ARG A 1 166 ? -19.191 3.571 4.475 1.00 42.84 166 ARG A CA 1
ATOM 1329 C C . ARG A 1 166 ? -18.513 4.942 4.561 1.00 42.84 166 ARG A C 1
ATOM 1331 O O . ARG A 1 166 ? -18.545 5.720 3.612 1.00 42.84 166 ARG A O 1
ATOM 1338 N N . CYS A 1 167 ? -17.784 5.183 5.654 1.00 44.69 167 CYS A N 1
ATOM 1339 C CA . CYS A 1 167 ? -16.905 6.349 5.781 1.00 44.69 167 CYS A CA 1
ATOM 1340 C C . CYS A 1 167 ? -15.778 6.322 4.729 1.00 44.69 167 CYS A C 1
ATOM 1342 O O . CYS A 1 167 ? -15.406 7.363 4.185 1.00 44.69 167 CYS A O 1
ATOM 1344 N N . PHE A 1 168 ? -15.262 5.127 4.413 1.00 51.66 168 PHE A N 1
ATOM 1345 C CA . PHE A 1 168 ? -14.301 4.906 3.332 1.00 51.66 168 PHE A CA 1
ATOM 1346 C C . PHE A 1 168 ? -14.883 5.268 1.963 1.00 51.66 168 PHE A C 1
ATOM 1348 O O . PHE A 1 168 ? -14.261 6.052 1.253 1.00 51.66 168 PHE A O 1
ATOM 1355 N N . THR A 1 169 ? -16.078 4.784 1.606 1.00 53.34 169 THR A N 1
ATOM 1356 C CA . THR A 1 169 ? -16.704 5.128 0.320 1.00 53.34 169 THR A CA 1
ATOM 1357 C C . THR A 1 169 ? -17.001 6.616 0.203 1.00 53.34 169 THR A C 1
ATOM 1359 O O . THR A 1 169 ? -16.744 7.188 -0.845 1.00 53.34 169 THR A O 1
ATOM 1362 N N . GLU A 1 170 ? -17.466 7.272 1.269 1.00 48.94 170 GLU A N 1
ATOM 1363 C CA . GLU A 1 170 ? -17.793 8.705 1.243 1.00 48.94 170 GLU A CA 1
ATOM 1364 C C . GLU A 1 170 ? -16.541 9.584 1.112 1.00 48.94 170 GLU A C 1
ATOM 1366 O O . GLU A 1 170 ? -16.510 10.507 0.294 1.00 48.94 170 GLU A O 1
ATOM 1371 N N . LYS A 1 171 ? -15.468 9.285 1.857 1.00 53.25 171 LYS A N 1
ATOM 1372 C CA . LYS A 1 171 ? -14.202 10.036 1.765 1.00 53.25 171 LYS A CA 1
ATOM 1373 C C . LYS A 1 171 ? -13.442 9.749 0.474 1.00 53.25 171 LYS A C 1
ATOM 1375 O O . LYS A 1 171 ? -12.873 10.673 -0.105 1.00 53.25 171 LYS A O 1
ATOM 1380 N N . MET A 1 172 ? -13.460 8.503 0.001 1.00 54.75 172 MET A N 1
ATOM 1381 C CA . MET A 1 172 ? -12.847 8.121 -1.270 1.00 54.75 172 MET A CA 1
ATOM 1382 C C . MET A 1 172 ? -13.615 8.720 -2.453 1.00 54.75 172 MET A C 1
ATOM 1384 O O . MET A 1 172 ? -12.997 9.331 -3.321 1.00 54.75 172 MET A O 1
ATOM 1388 N N . ALA A 1 173 ? -14.951 8.649 -2.452 1.00 49.19 173 ALA A N 1
ATOM 1389 C CA . ALA A 1 173 ? -15.788 9.324 -3.442 1.00 49.19 173 ALA A CA 1
ATOM 1390 C C . ALA A 1 173 ? -15.561 10.840 -3.423 1.00 49.19 173 ALA A C 1
ATOM 1392 O O . ALA A 1 173 ? -15.384 11.429 -4.482 1.00 49.19 173 ALA A O 1
ATOM 1393 N N . SER A 1 174 ? -15.460 11.466 -2.244 1.00 51.53 174 SER A N 1
ATOM 1394 C CA . SER A 1 174 ? -15.137 12.898 -2.128 1.00 51.53 174 SER A CA 1
ATOM 1395 C C . SER A 1 174 ? -13.796 13.249 -2.778 1.00 51.53 174 SER A C 1
ATOM 1397 O O . SER A 1 174 ? -13.687 14.260 -3.466 1.00 51.53 174 SER A O 1
ATOM 1399 N N . GLN A 1 175 ? -12.764 12.423 -2.582 1.00 51.97 175 GLN A N 1
ATOM 1400 C CA . GLN A 1 175 ? -11.439 12.658 -3.163 1.00 51.97 175 GLN A CA 1
ATOM 1401 C C . GLN A 1 175 ? -11.408 12.415 -4.677 1.00 51.97 175 GLN A C 1
ATOM 1403 O O . GLN A 1 175 ? -10.793 13.202 -5.393 1.00 51.97 175 GLN A O 1
ATOM 1408 N N . ILE A 1 176 ? -12.092 11.379 -5.175 1.00 49.03 176 ILE A N 1
ATOM 1409 C CA . ILE A 1 176 ? -12.193 11.076 -6.612 1.00 49.03 176 ILE A CA 1
ATOM 1410 C C . ILE A 1 176 ? -13.013 12.151 -7.340 1.00 49.03 176 ILE A C 1
ATOM 1412 O O . ILE A 1 176 ? -12.596 12.638 -8.390 1.00 49.03 176 ILE A O 1
ATOM 1416 N N . LEU A 1 177 ? -14.153 12.558 -6.777 1.00 44.69 177 LEU A N 1
ATOM 1417 C CA . LEU A 1 177 ? -15.043 13.551 -7.379 1.00 44.69 177 LEU A CA 1
ATOM 1418 C C . LEU A 1 177 ? -14.394 14.940 -7.413 1.00 44.69 177 LEU A C 1
ATOM 1420 O O . LEU A 1 177 ? -14.382 15.566 -8.472 1.00 44.69 177 LEU A O 1
ATOM 1424 N N . ASN A 1 178 ? -13.731 15.369 -6.332 1.00 48.00 178 ASN A N 1
ATOM 1425 C CA . ASN A 1 178 ? -13.000 16.642 -6.315 1.00 48.00 178 ASN A CA 1
ATOM 1426 C C . ASN A 1 178 ? -11.842 16.676 -7.324 1.00 48.00 178 ASN A C 1
ATOM 1428 O O . ASN A 1 178 ? -11.580 17.717 -7.921 1.00 48.00 178 ASN A O 1
ATOM 1432 N N . LYS A 1 179 ? -11.163 15.545 -7.554 1.00 46.09 179 LYS A N 1
ATOM 1433 C CA . LYS A 1 179 ? -10.062 15.446 -8.529 1.00 46.09 179 LYS A CA 1
ATOM 1434 C C . LYS A 1 179 ? -10.543 15.548 -9.984 1.00 46.09 179 LYS A C 1
ATOM 1436 O O . LYS A 1 179 ? -9.759 15.929 -10.846 1.00 46.09 179 LYS A O 1
ATOM 1441 N N . ASN A 1 180 ? -11.823 15.260 -10.231 1.00 39.62 180 ASN A N 1
ATOM 1442 C CA . ASN A 1 180 ? -12.481 15.350 -11.537 1.00 39.62 180 ASN A CA 1
ATOM 1443 C C . ASN A 1 180 ? -13.442 16.555 -11.657 1.00 39.62 180 ASN A C 1
ATOM 1445 O O . ASN A 1 180 ? -14.154 16.660 -12.650 1.00 39.62 180 ASN A O 1
ATOM 1449 N N . GLY A 1 181 ? -13.480 17.459 -10.669 1.00 38.53 181 GLY A N 1
ATOM 1450 C CA . GLY A 1 181 ? -14.312 18.670 -10.700 1.00 38.53 181 GLY A CA 1
ATOM 1451 C C . GLY A 1 181 ? -15.805 18.469 -10.401 1.00 38.53 181 GLY A C 1
ATOM 1452 O O . GLY A 1 181 ? -16.595 19.377 -10.648 1.00 38.53 181 GLY A O 1
ATOM 1453 N N . TYR A 1 182 ? -16.210 17.320 -9.855 1.00 40.22 182 TYR A N 1
ATOM 1454 C CA . TYR A 1 182 ? -17.600 17.037 -9.486 1.00 40.22 182 TYR A CA 1
ATOM 1455 C C . TYR A 1 182 ? -17.821 17.201 -7.976 1.00 40.22 182 TYR A C 1
ATOM 1457 O O . TYR A 1 182 ? -16.987 16.805 -7.164 1.00 40.22 182 TYR A O 1
ATOM 1465 N N . ASN A 1 183 ? -18.962 17.774 -7.585 1.00 42.88 183 ASN A N 1
ATOM 1466 C CA . ASN A 1 183 ? -19.355 17.946 -6.186 1.00 42.88 183 ASN A CA 1
ATOM 1467 C C . ASN A 1 183 ? -20.353 16.845 -5.797 1.00 42.88 183 ASN A C 1
ATOM 1469 O O . ASN A 1 183 ? -21.330 16.626 -6.503 1.00 42.88 183 ASN A O 1
ATOM 1473 N N . LEU A 1 184 ? -20.160 16.179 -4.655 1.00 43.88 184 LEU A N 1
ATOM 1474 C CA . LEU A 1 184 ? -21.088 15.150 -4.155 1.00 43.88 184 LEU A CA 1
ATOM 1475 C C . LEU A 1 184 ? -22.540 15.643 -4.053 1.00 43.88 184 LEU A C 1
ATOM 1477 O O . LEU A 1 184 ? -23.465 14.872 -4.284 1.00 43.88 184 LEU A O 1
ATOM 1481 N N . LYS A 1 185 ? -22.746 16.940 -3.791 1.00 48.69 185 LYS A N 1
ATOM 1482 C CA . LYS A 1 185 ? -24.086 17.540 -3.696 1.00 48.69 185 LYS A CA 1
ATOM 1483 C C . LYS A 1 185 ? -24.852 17.618 -5.022 1.00 48.69 185 LYS A C 1
ATOM 1485 O O . LYS A 1 185 ? -26.041 17.904 -4.987 1.00 48.69 185 LYS A O 1
ATOM 1490 N N . SER A 1 186 ? -24.208 17.403 -6.173 1.00 44.16 186 SER A N 1
ATOM 1491 C CA . SER A 1 186 ? -24.872 17.454 -7.485 1.00 44.16 186 SER A CA 1
ATOM 1492 C C . SER A 1 186 ? -25.322 16.088 -8.010 1.00 44.16 186 SER A C 1
ATOM 1494 O O . SER A 1 186 ? -25.821 16.022 -9.126 1.00 44.16 186 SER A O 1
ATOM 1496 N N . ILE A 1 187 ? -25.102 15.004 -7.257 1.00 46.84 187 ILE A N 1
ATOM 1497 C CA . ILE A 1 187 ? -25.418 13.624 -7.678 1.00 46.84 187 ILE A CA 1
ATOM 1498 C C . ILE A 1 187 ? -26.634 13.061 -6.908 1.00 46.84 187 ILE A C 1
ATOM 1500 O O . ILE A 1 187 ? -27.167 12.018 -7.267 1.00 46.84 187 ILE A O 1
ATOM 1504 N N . GLU A 1 188 ? -27.120 13.771 -5.884 1.00 37.44 188 GLU A N 1
ATOM 1505 C CA . GLU A 1 188 ? -28.302 13.392 -5.088 1.00 37.44 188 GLU A CA 1
ATOM 1506 C C . GLU A 1 188 ? -29.596 14.136 -5.496 1.00 37.44 188 GLU A C 1
ATOM 1508 O O . GLU A 1 188 ? -30.498 14.291 -4.672 1.00 37.44 188 GLU A O 1
ATOM 1513 N N . GLN A 1 189 ? -29.709 14.599 -6.748 1.00 34.12 189 GLN A N 1
ATOM 1514 C CA . GLN A 1 189 ? -30.967 15.109 -7.325 1.00 34.12 189 GLN A CA 1
ATOM 1515 C C . GLN A 1 189 ? -31.431 14.252 -8.497 1.00 34.12 189 GLN A C 1
ATOM 1517 O O . GLN A 1 189 ? -30.581 13.938 -9.360 1.00 34.12 189 GLN A O 1
#

Solvent-accessible surface area (backbone atoms only — not comparable to full-atom values): 11137 Å² total; per-residue (Å²): 98,71,70,54,30,58,33,45,79,70,27,38,30,49,60,47,57,48,72,92,29,50,46,67,48,101,85,70,50,77,42,84,51,75,64,87,66,40,48,77,42,60,100,87,52,68,45,65,81,84,72,62,55,76,90,38,53,31,38,44,56,78,70,63,37,72,40,60,60,54,41,46,30,25,14,49,21,51,48,52,45,28,65,66,52,72,52,68,79,43,70,62,101,38,73,71,56,19,52,52,40,42,61,66,41,73,81,72,77,57,56,95,55,42,72,86,55,58,67,48,52,52,54,51,32,52,39,22,42,35,68,52,66,90,74,25,44,48,43,64,55,51,54,66,30,75,56,57,44,61,63,77,78,52,74,89,70,84,66,93,82,73,58,72,67,56,58,38,50,55,53,50,49,51,53,55,31,56,75,70,77,45,59,78,84,74,71,81,116